Protein AF-A0A2E1AXL7-F1 (afdb_monomer_lite)

Structure (mmCIF, N/CA/C/O backbone):
data_AF-A0A2E1AXL7-F1
#
_entry.id   AF-A0A2E1AXL7-F1
#
loop_
_atom_site.group_PDB
_atom_site.id
_atom_site.type_symbol
_atom_site.label_atom_id
_atom_site.label_alt_id
_atom_site.label_comp_id
_atom_site.label_asym_id
_atom_site.label_entity_id
_atom_site.label_seq_id
_atom_site.pdbx_PDB_ins_code
_atom_site.Cartn_x
_atom_site.Cartn_y
_atom_site.Cartn_z
_atom_site.occupancy
_atom_site.B_iso_or_equiv
_atom_site.auth_seq_id
_atom_site.auth_comp_id
_atom_site.auth_asym_id
_atom_site.auth_atom_id
_atom_site.pdbx_PDB_model_num
ATOM 1 N N . MET A 1 1 ? -56.871 -20.022 -43.802 1.00 39.34 1 MET A N 1
ATOM 2 C CA . MET A 1 1 ? -55.395 -20.077 -43.683 1.00 39.34 1 MET A CA 1
ATOM 3 C C . MET A 1 1 ? -54.930 -18.669 -43.330 1.00 39.34 1 MET A C 1
ATOM 5 O O . MET A 1 1 ? -55.027 -17.810 -44.185 1.00 39.34 1 MET A O 1
ATOM 9 N N . LYS A 1 2 ? -54.882 -18.275 -42.050 1.00 35.50 2 LYS A N 1
ATOM 10 C CA . LYS A 1 2 ? -53.806 -18.449 -41.045 1.00 35.50 2 LYS A CA 1
ATOM 11 C C . LYS A 1 2 ? -52.436 -17.891 -41.483 1.00 35.50 2 LYS A C 1
ATOM 13 O O . LYS A 1 2 ? -51.923 -18.336 -42.501 1.00 35.50 2 LYS A O 1
ATOM 18 N N . TYR A 1 3 ? -51.898 -17.035 -40.595 1.00 32.06 3 TYR A N 1
ATOM 19 C CA . TYR A 1 3 ? -50.547 -16.450 -40.451 1.00 32.06 3 TYR A CA 1
ATOM 20 C C . TYR A 1 3 ? -50.395 -14.974 -40.894 1.00 32.06 3 TYR A C 1
ATOM 22 O O . TYR A 1 3 ? -50.305 -14.682 -42.077 1.00 32.06 3 TYR A O 1
ATOM 30 N N . THR A 1 4 ? -50.652 -14.008 -39.986 1.00 37.50 4 THR A N 1
ATOM 31 C CA . THR A 1 4 ? -49.739 -13.358 -38.983 1.00 37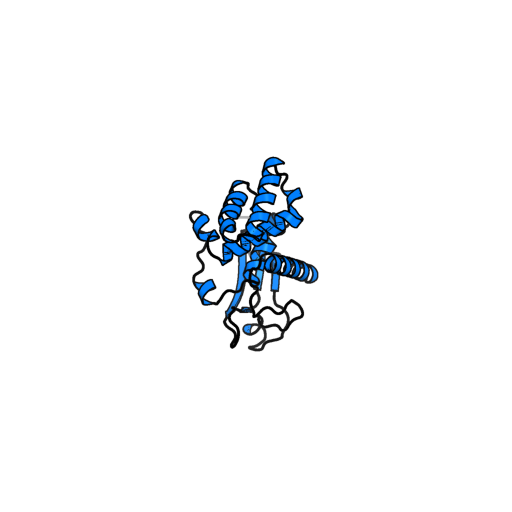.50 4 THR A CA 1
ATOM 32 C C . THR A 1 4 ? -48.874 -12.267 -39.625 1.00 37.50 4 THR A C 1
ATOM 34 O O . THR A 1 4 ? -47.986 -12.580 -40.400 1.00 37.50 4 THR A O 1
ATOM 37 N N . ALA A 1 5 ? -49.129 -10.965 -39.444 1.00 42.84 5 ALA A N 1
ATOM 38 C CA . ALA A 1 5 ? -48.972 -10.187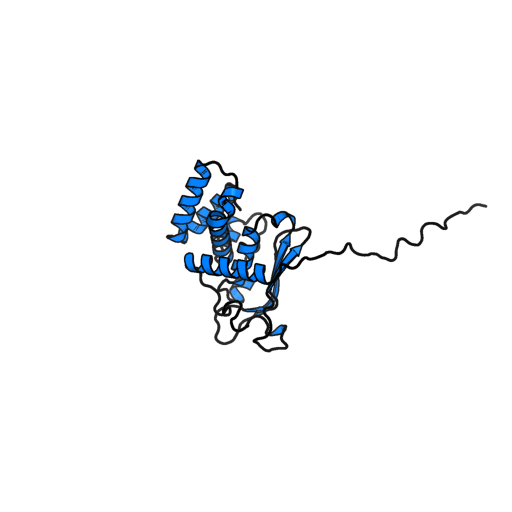 -38.206 1.00 42.84 5 ALA A CA 1
ATOM 39 C C . ALA A 1 5 ? -47.658 -10.498 -37.473 1.00 42.84 5 ALA A C 1
ATOM 41 O O . ALA A 1 5 ? -47.681 -11.262 -36.522 1.00 42.84 5 ALA A O 1
ATOM 42 N N . PHE A 1 6 ? -46.533 -9.929 -37.922 1.00 36.44 6 PHE A N 1
ATOM 43 C CA . PHE A 1 6 ? -45.330 -9.703 -37.103 1.00 36.44 6 PHE A CA 1
ATOM 44 C C . PHE A 1 6 ? -44.387 -8.736 -37.843 1.00 36.44 6 PHE A C 1
ATOM 46 O O . PHE A 1 6 ? -43.503 -9.145 -38.586 1.00 36.44 6 PHE A O 1
ATOM 53 N N . LEU A 1 7 ? -44.612 -7.428 -37.691 1.00 35.94 7 LEU A N 1
ATOM 54 C CA . LEU A 1 7 ? -43.729 -6.383 -38.241 1.00 35.94 7 LEU A CA 1
ATOM 55 C C . LEU A 1 7 ? -43.373 -5.308 -37.202 1.00 35.94 7 LEU A C 1
ATOM 57 O O . LEU A 1 7 ? -43.056 -4.176 -37.540 1.00 35.94 7 LEU A O 1
ATOM 61 N N . ILE A 1 8 ? -43.386 -5.682 -35.919 1.00 40.38 8 ILE A N 1
ATOM 62 C CA . ILE A 1 8 ? -42.851 -4.872 -34.816 1.00 40.38 8 ILE A CA 1
ATOM 63 C C . ILE A 1 8 ? -42.148 -5.819 -33.838 1.00 40.38 8 ILE A C 1
ATOM 65 O O . ILE A 1 8 ? -42.679 -6.118 -32.780 1.00 40.38 8 ILE A O 1
ATOM 69 N N . SER A 1 9 ? -40.999 -6.385 -34.222 1.00 34.97 9 SER A N 1
ATOM 70 C CA . SER A 1 9 ? -40.050 -7.010 -33.275 1.00 34.97 9 SER A CA 1
ATOM 71 C C . SER A 1 9 ? -38.744 -7.441 -33.960 1.00 34.97 9 SER A C 1
ATOM 73 O O . SER A 1 9 ? -38.233 -8.531 -33.711 1.00 34.97 9 SER A O 1
ATOM 75 N N . LEU A 1 10 ? -38.188 -6.625 -34.857 1.00 34.81 10 LEU A N 1
ATOM 76 C CA . LEU A 1 10 ? -36.885 -6.937 -35.453 1.00 34.81 10 LEU A CA 1
ATOM 77 C C . LEU A 1 10 ? -36.018 -5.686 -35.596 1.00 34.81 10 LEU A C 1
ATOM 79 O O . LEU A 1 10 ? -35.487 -5.395 -36.656 1.00 34.81 10 LEU A O 1
ATOM 83 N N . PHE A 1 11 ? -35.914 -4.922 -34.508 1.00 34.34 11 PHE A N 1
ATOM 84 C CA . PHE A 1 11 ? -34.921 -3.850 -34.362 1.00 34.34 11 PHE A CA 1
ATOM 85 C C . PHE A 1 11 ? -34.414 -3.718 -32.914 1.00 34.34 11 PHE A C 1
ATOM 87 O O . PHE A 1 11 ? -34.028 -2.642 -32.477 1.00 34.34 11 PHE A O 1
ATOM 94 N N . PHE A 1 12 ? -34.416 -4.823 -32.155 1.00 36.69 12 PHE A N 1
ATOM 95 C CA . PHE A 1 12 ? -33.906 -4.857 -30.774 1.00 36.69 12 PHE A CA 1
ATOM 96 C C . PHE A 1 12 ? -32.805 -5.895 -30.519 1.00 36.69 12 PHE A C 1
ATOM 98 O O . PHE A 1 12 ? -32.387 -6.087 -29.383 1.00 36.69 12 PHE A O 1
ATOM 105 N N . THR A 1 13 ? -32.267 -6.530 -31.557 1.00 38.56 13 THR A N 1
ATOM 106 C CA . THR A 1 13 ? -31.287 -7.620 -31.406 1.00 38.56 13 THR A CA 1
ATOM 107 C C . THR A 1 13 ? -30.082 -7.459 -32.323 1.00 38.56 13 THR A C 1
ATOM 109 O O . THR A 1 13 ? -29.604 -8.424 -32.903 1.00 38.56 13 THR A O 1
ATOM 112 N N . LEU A 1 14 ? -29.562 -6.236 -32.458 1.00 34.72 14 LEU A N 1
ATOM 113 C CA . LEU A 1 14 ? -28.239 -6.028 -33.063 1.00 34.72 14 LEU A CA 1
ATOM 114 C C . LEU A 1 14 ? -27.547 -4.740 -32.611 1.00 34.72 14 LEU A C 1
ATOM 116 O O . LEU A 1 14 ? -26.795 -4.128 -33.351 1.00 34.72 14 LEU A O 1
ATOM 120 N N . LEU A 1 15 ? -27.775 -4.348 -31.363 1.00 39.50 15 LEU A N 1
ATOM 121 C CA . LEU A 1 15 ? -26.914 -3.426 -30.633 1.00 39.50 15 LEU A CA 1
ATOM 122 C C . LEU A 1 15 ? -26.923 -3.889 -29.180 1.00 39.50 15 LEU A C 1
ATOM 124 O O . LEU A 1 15 ? -27.553 -3.296 -28.308 1.00 39.50 15 LEU A O 1
ATOM 128 N N . GLY A 1 16 ? -26.225 -4.998 -28.930 1.00 35.16 16 GLY A N 1
ATOM 129 C CA . GLY A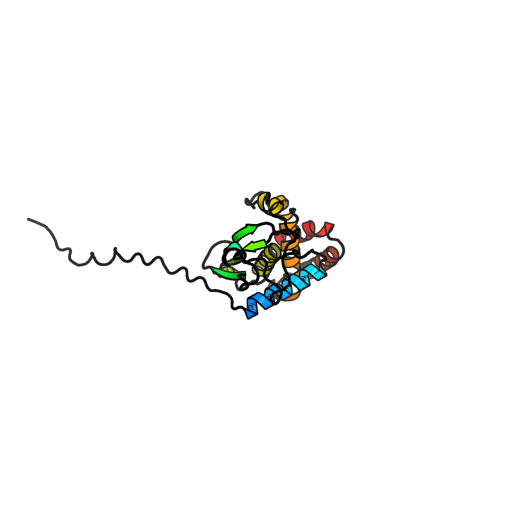 1 16 ? -25.719 -5.318 -27.603 1.00 35.16 16 GLY A CA 1
ATOM 130 C C . GLY A 1 16 ? -24.675 -4.275 -27.217 1.00 35.16 16 GLY A C 1
ATOM 131 O O . GLY A 1 16 ? -23.491 -4.580 -27.145 1.00 35.16 16 GLY A O 1
ATOM 132 N N . PHE A 1 17 ? -25.117 -3.033 -27.004 1.00 38.69 17 PHE A N 1
ATOM 133 C CA . PHE A 1 17 ? -24.410 -2.075 -26.177 1.00 38.69 17 PHE A CA 1
ATOM 134 C C . PHE A 1 17 ? -24.362 -2.711 -24.792 1.00 38.69 17 PHE A C 1
ATOM 136 O O . PHE A 1 17 ? -25.281 -2.583 -23.982 1.00 38.69 17 PHE A O 1
ATOM 143 N N . THR A 1 18 ? -23.300 -3.474 -24.544 1.00 45.22 18 THR A N 1
ATOM 144 C CA . THR A 1 18 ? -22.862 -3.805 -23.197 1.00 45.22 18 THR A CA 1
ATOM 145 C C . THR A 1 18 ? -22.900 -2.504 -22.415 1.00 45.22 18 THR A C 1
ATOM 147 O O . THR A 1 18 ? -22.238 -1.545 -22.815 1.00 45.22 18 THR A O 1
ATOM 150 N N . GLN A 1 19 ? -23.737 -2.443 -21.375 1.00 42.09 19 GLN A N 1
ATOM 151 C CA . GLN A 1 19 ? -23.815 -1.305 -20.465 1.00 42.09 19 GLN A CA 1
ATOM 152 C C . GLN A 1 19 ? -22.399 -0.809 -20.200 1.00 42.09 19 GLN A C 1
ATOM 154 O O . GLN A 1 19 ? -21.595 -1.550 -19.637 1.00 42.09 19 GLN A O 1
ATOM 159 N N . ASN A 1 20 ? -22.109 0.406 -20.665 1.00 43.47 20 ASN A N 1
ATOM 160 C CA . ASN A 1 20 ? -20.821 1.055 -20.514 1.00 43.47 20 ASN A CA 1
ATOM 161 C C . ASN A 1 20 ? -20.330 0.863 -19.074 1.00 43.47 20 ASN A C 1
ATOM 163 O O . ASN A 1 20 ? -20.869 1.459 -18.136 1.00 43.47 20 ASN A O 1
ATOM 167 N N . ASN A 1 21 ? -19.314 0.016 -18.903 1.00 53.34 21 ASN A N 1
ATOM 168 C CA . ASN A 1 21 ? -18.484 -0.010 -17.710 1.00 53.34 21 ASN A CA 1
ATOM 169 C C . ASN A 1 21 ? -17.675 1.287 -17.737 1.00 53.34 21 ASN A C 1
ATOM 171 O O . ASN A 1 21 ? -16.519 1.293 -18.142 1.00 53.34 21 ASN A O 1
ATOM 175 N N . LEU A 1 22 ? -18.322 2.406 -17.404 1.00 63.16 22 LEU A N 1
ATOM 176 C CA . LEU A 1 22 ? -17.663 3.695 -17.254 1.00 63.16 22 LEU A CA 1
ATOM 177 C C . LEU A 1 22 ? -16.752 3.602 -16.032 1.00 63.16 22 LEU A C 1
ATOM 179 O O . LEU A 1 22 ? -17.154 3.864 -14.898 1.00 63.16 22 LEU A O 1
ATOM 183 N N . GLU A 1 23 ? -15.533 3.148 -16.284 1.00 80.12 23 GLU A N 1
ATOM 184 C CA . GLU A 1 23 ? -14.416 3.287 -15.373 1.00 80.12 23 GLU A CA 1
ATOM 185 C C . GLU A 1 23 ? -14.099 4.772 -15.244 1.00 80.12 23 GLU A C 1
ATOM 187 O O . GLU A 1 23 ? -13.936 5.484 -16.235 1.00 80.12 23 GLU A O 1
ATOM 192 N N . THR A 1 24 ? -14.090 5.262 -14.007 1.00 85.81 24 THR A N 1
ATOM 193 C CA . THR A 1 24 ? -13.747 6.658 -13.731 1.00 85.81 24 T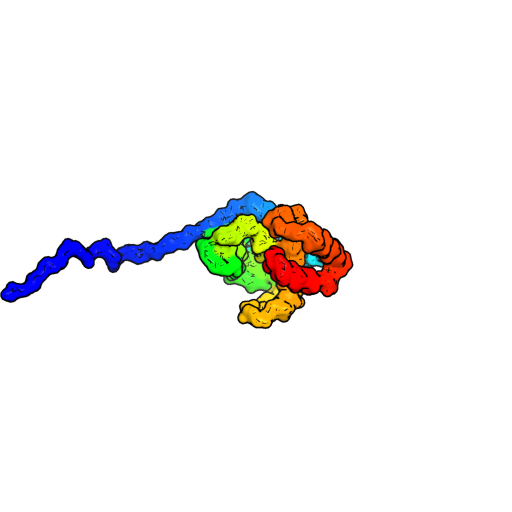HR A CA 1
ATOM 194 C C . THR A 1 24 ? -12.343 6.707 -13.166 1.00 85.81 24 THR A C 1
ATOM 196 O O . THR A 1 24 ? -12.079 6.112 -12.122 1.00 85.81 24 THR A O 1
ATOM 199 N N . PHE A 1 25 ? -11.454 7.417 -13.850 1.00 90.38 25 PHE A N 1
ATOM 200 C CA . PHE A 1 25 ? -10.082 7.614 -13.404 1.00 90.38 25 PHE A CA 1
ATOM 201 C C . PHE A 1 25 ? -10.026 8.731 -12.371 1.00 90.38 25 PHE A C 1
ATOM 203 O O . PHE A 1 25 ? -10.623 9.799 -12.539 1.00 90.38 25 PHE A O 1
ATOM 210 N N . MET A 1 26 ? -9.299 8.484 -11.288 1.00 91.94 26 MET A N 1
ATOM 211 C CA . MET A 1 26 ? -8.964 9.525 -10.333 1.00 91.94 26 MET A CA 1
ATOM 212 C C . MET A 1 26 ? -7.982 10.512 -10.967 1.00 91.94 26 MET A C 1
ATOM 214 O O . MET A 1 26 ? -7.041 10.115 -11.654 1.00 91.94 26 MET A O 1
ATOM 218 N N . ASN A 1 27 ? -8.192 11.807 -10.726 1.00 93.69 27 ASN A N 1
ATOM 219 C CA . ASN A 1 27 ? -7.295 12.830 -11.252 1.00 93.69 27 ASN A CA 1
ATOM 220 C C . ASN A 1 27 ? -5.881 12.708 -10.658 1.00 93.69 27 ASN A C 1
ATOM 222 O O . ASN A 1 27 ? -5.688 12.193 -9.556 1.00 93.69 27 ASN A O 1
ATOM 226 N N . GLU A 1 28 ? -4.896 13.221 -11.391 1.00 93.62 28 GLU A N 1
ATOM 227 C CA . GLU A 1 28 ? -3.482 13.102 -11.034 1.00 93.62 28 GLU A CA 1
ATOM 228 C C . GLU A 1 28 ? -3.148 13.696 -9.662 1.00 93.62 28 GLU A C 1
ATOM 230 O O . GLU A 1 28 ? -2.511 13.033 -8.849 1.00 93.62 28 GLU A O 1
ATOM 235 N N . SER A 1 29 ? -3.652 14.895 -9.358 1.00 95.69 29 SER A N 1
ATOM 236 C CA . SER A 1 29 ? -3.415 15.553 -8.066 1.00 95.69 29 SER A CA 1
ATOM 237 C C . SER A 1 29 ? -3.835 14.676 -6.882 1.00 95.69 29 SER A C 1
ATOM 239 O O . SER A 1 29 ? -3.113 14.596 -5.890 1.00 95.69 29 SER A O 1
ATOM 241 N N . LYS A 1 30 ? -4.959 13.960 -6.997 1.00 94.44 30 LYS A N 1
ATOM 242 C CA . LYS A 1 30 ? -5.424 13.033 -5.962 1.00 94.44 30 LYS A CA 1
ATOM 243 C C . LYS A 1 30 ? -4.585 11.761 -5.881 1.00 94.44 30 LYS A C 1
ATOM 245 O O . LYS A 1 30 ? -4.361 11.277 -4.775 1.00 94.44 30 LYS A O 1
ATOM 250 N N . LYS A 1 31 ? -4.088 11.242 -7.009 1.00 95.00 31 LYS A N 1
ATOM 251 C CA . LYS A 1 31 ? -3.144 10.109 -7.014 1.00 95.00 31 LYS A CA 1
ATOM 252 C C . LYS A 1 31 ? -1.863 10.469 -6.253 1.00 95.00 31 LYS A C 1
ATOM 254 O O . LYS A 1 31 ? -1.444 9.717 -5.379 1.00 95.00 31 LYS A O 1
ATOM 259 N N . ILE A 1 32 ? -1.310 11.652 -6.529 1.00 96.50 32 ILE A N 1
ATOM 260 C CA . ILE A 1 32 ? -0.125 12.190 -5.846 1.00 96.50 32 ILE A CA 1
ATOM 261 C C . ILE A 1 32 ? -0.393 12.383 -4.349 1.00 96.50 32 ILE A C 1
ATOM 263 O O . ILE A 1 32 ? 0.426 11.982 -3.528 1.00 96.50 32 ILE A O 1
ATOM 267 N N . GLU A 1 33 ? -1.541 12.966 -3.983 1.00 96.75 33 GLU A N 1
ATOM 268 C CA . GLU A 1 33 ? -1.939 13.140 -2.578 1.00 96.75 33 GLU A CA 1
ATOM 269 C C . GLU A 1 33 ? -1.924 11.804 -1.828 1.00 96.75 33 GLU A C 1
ATOM 271 O O . GLU A 1 33 ? -1.326 11.709 -0.758 1.00 96.75 33 GLU A O 1
ATOM 276 N N . PHE A 1 34 ? -2.531 10.760 -2.400 1.00 97.06 34 PHE A N 1
ATOM 277 C CA . PHE A 1 34 ? -2.548 9.446 -1.771 1.00 97.06 34 PHE A CA 1
ATOM 278 C C . PHE A 1 34 ? -1.160 8.816 -1.660 1.00 97.06 34 PHE A C 1
ATOM 280 O O . PHE A 1 34 ? -0.821 8.334 -0.583 1.00 97.06 34 PHE A O 1
ATOM 287 N N . LEU A 1 35 ? -0.355 8.851 -2.725 1.00 97.50 35 LEU A N 1
ATOM 288 C CA . LEU A 1 35 ? 1.014 8.328 -2.694 1.00 97.50 35 LEU A CA 1
ATOM 289 C C . LEU A 1 35 ? 1.843 9.007 -1.601 1.00 97.50 35 LEU A C 1
ATOM 291 O O . LEU A 1 35 ? 2.408 8.318 -0.760 1.00 97.50 35 LEU A O 1
ATOM 295 N N . ASN A 1 36 ? 1.811 10.339 -1.525 1.00 97.88 36 ASN A N 1
ATOM 296 C CA . ASN A 1 36 ? 2.542 11.089 -0.502 1.00 97.88 36 ASN A CA 1
ATOM 297 C C . ASN A 1 36 ? 2.101 10.721 0.923 1.00 97.88 36 ASN A C 1
ATOM 299 O O . ASN A 1 36 ? 2.935 10.613 1.824 1.00 97.88 36 ASN A O 1
ATOM 303 N N . ILE A 1 37 ? 0.795 10.519 1.138 1.00 98.31 37 ILE A N 1
ATOM 304 C CA . ILE A 1 37 ? 0.277 10.059 2.431 1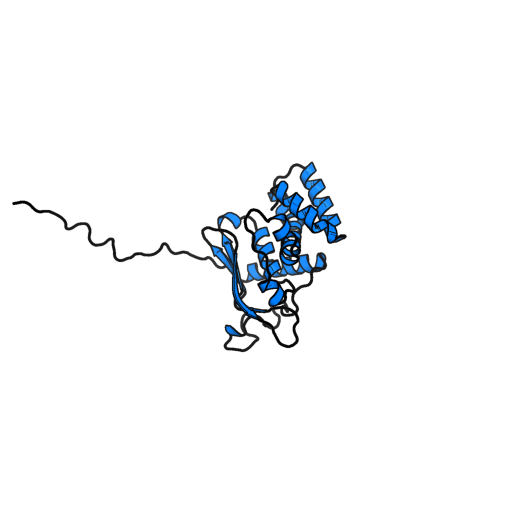.00 98.31 37 ILE A CA 1
ATOM 305 C C . ILE A 1 37 ? 0.837 8.671 2.754 1.00 98.31 37 ILE A C 1
ATOM 307 O O . ILE A 1 37 ? 1.362 8.477 3.849 1.00 98.31 37 ILE A O 1
ATOM 311 N N . VAL A 1 38 ? 0.750 7.714 1.824 1.00 98.56 38 VAL A N 1
ATOM 312 C CA . VAL A 1 38 ? 1.227 6.344 2.065 1.00 98.56 38 VAL A CA 1
ATOM 313 C C . VAL A 1 38 ? 2.731 6.315 2.311 1.00 98.56 38 VAL A C 1
ATOM 315 O O . VAL A 1 38 ? 3.158 5.708 3.291 1.00 98.56 38 VAL A O 1
ATOM 318 N N . GLU A 1 39 ? 3.526 7.023 1.506 1.00 98.38 39 GLU A N 1
ATOM 319 C CA . GLU A 1 39 ? 4.973 7.147 1.707 1.00 98.38 39 GLU A CA 1
ATOM 320 C C . GLU A 1 39 ? 5.294 7.672 3.113 1.00 98.38 39 GLU A C 1
ATOM 322 O O . GLU A 1 39 ? 6.101 7.078 3.830 1.00 98.38 39 GLU A O 1
ATOM 327 N N . SER A 1 40 ? 4.612 8.735 3.557 1.00 98.38 40 SER A N 1
ATOM 328 C CA . SER A 1 40 ? 4.811 9.290 4.901 1.00 98.38 40 SER A CA 1
ATOM 329 C C . SER A 1 40 ? 4.469 8.290 6.005 1.00 98.38 40 SER A C 1
ATOM 331 O O . SER A 1 40 ? 5.210 8.185 6.982 1.00 98.38 40 SER A O 1
ATOM 333 N N . LEU A 1 41 ? 3.362 7.556 5.867 1.00 98.62 41 LEU A N 1
ATOM 334 C CA . LEU A 1 41 ? 2.934 6.576 6.868 1.00 98.62 41 LEU A CA 1
ATOM 335 C C . LEU A 1 41 ? 3.865 5.355 6.909 1.00 98.62 41 LEU A C 1
ATOM 337 O O . LEU A 1 41 ? 4.154 4.839 7.991 1.00 98.62 41 LEU A O 1
ATOM 341 N N . MET A 1 42 ? 4.361 4.904 5.752 1.00 98.50 42 MET A N 1
ATOM 342 C CA . MET A 1 42 ? 5.345 3.823 5.656 1.00 98.50 42 MET A CA 1
ATOM 343 C C . MET A 1 42 ? 6.665 4.219 6.317 1.00 98.50 42 MET A C 1
ATOM 345 O O . MET A 1 42 ? 7.176 3.461 7.144 1.00 98.50 42 MET A O 1
ATOM 349 N N . MET A 1 43 ? 7.164 5.430 6.044 1.00 97.56 43 MET A N 1
ATOM 350 C CA . MET A 1 43 ? 8.369 5.963 6.688 1.00 97.56 43 MET A CA 1
ATOM 351 C C . MET A 1 43 ? 8.211 6.069 8.210 1.00 97.56 43 MET A C 1
ATOM 353 O O . MET A 1 43 ? 9.074 5.593 8.948 1.00 97.56 43 MET A O 1
ATOM 357 N N . GLU A 1 44 ? 7.094 6.624 8.693 1.00 97.06 44 GLU A N 1
ATOM 358 C CA . GLU A 1 44 ? 6.773 6.687 10.128 1.00 97.06 44 GLU A CA 1
ATOM 359 C C . GLU A 1 44 ? 6.766 5.292 10.773 1.00 97.06 44 GLU A C 1
ATOM 361 O O . GLU A 1 44 ? 7.270 5.093 11.879 1.00 97.06 44 GLU A O 1
ATOM 366 N N . SER A 1 45 ? 6.252 4.303 10.043 1.00 97.31 45 SER A N 1
ATOM 367 C CA . SER A 1 45 ? 6.134 2.910 10.478 1.00 97.31 45 SER A CA 1
ATOM 368 C C . SER A 1 45 ? 7.411 2.085 10.306 1.00 97.31 45 SER A C 1
ATOM 370 O O . SER A 1 45 ? 7.397 0.883 10.607 1.00 97.31 45 SER A O 1
ATOM 372 N N . LYS A 1 46 ? 8.498 2.695 9.809 1.00 96.88 46 LYS A N 1
ATOM 373 C CA . LYS A 1 46 ? 9.757 2.025 9.438 1.00 96.88 46 LYS A CA 1
ATOM 374 C C . LYS A 1 46 ? 9.535 0.838 8.487 1.00 96.88 46 LYS A C 1
ATOM 376 O O . LYS A 1 46 ? 10.211 -0.182 8.601 1.00 96.88 46 LYS A O 1
ATOM 381 N N . ILE A 1 47 ? 8.549 0.951 7.598 1.00 97.50 47 ILE A N 1
ATOM 382 C CA . ILE A 1 47 ? 8.303 -0.006 6.517 1.00 97.50 47 ILE A CA 1
ATOM 383 C C . ILE A 1 47 ? 9.066 0.488 5.291 1.00 97.50 47 ILE A C 1
ATOM 385 O O . ILE A 1 47 ? 8.951 1.650 4.905 1.00 97.50 47 ILE A O 1
ATOM 389 N N . GLU A 1 48 ? 9.876 -0.390 4.709 1.00 97.00 48 GLU A N 1
ATOM 390 C CA . GLU A 1 48 ? 10.729 -0.046 3.577 1.00 97.00 48 GLU A CA 1
ATOM 391 C C . GLU A 1 48 ? 9.903 0.151 2.299 1.00 97.00 48 GLU A C 1
ATOM 393 O O . GLU A 1 48 ? 9.071 -0.684 1.934 1.00 97.00 48 GLU A O 1
ATOM 398 N N . ILE A 1 49 ? 10.164 1.262 1.610 1.00 98.12 49 ILE A N 1
ATOM 399 C CA . ILE A 1 49 ? 9.622 1.552 0.282 1.00 98.12 49 ILE A CA 1
ATOM 400 C C . ILE A 1 49 ? 10.570 0.947 -0.760 1.00 98.12 49 ILE A C 1
ATOM 402 O O . ILE A 1 49 ? 11.792 1.012 -0.605 1.00 98.12 49 ILE A O 1
ATOM 406 N N . ARG A 1 50 ? 10.017 0.359 -1.823 1.00 97.31 50 ARG A N 1
ATOM 407 C CA . ARG A 1 50 ? 10.788 -0.247 -2.912 1.00 97.31 50 ARG A CA 1
ATOM 408 C C . ARG A 1 50 ? 11.807 0.709 -3.506 1.00 97.31 50 ARG A C 1
ATOM 410 O O . ARG A 1 50 ? 11.525 1.877 -3.768 1.00 97.31 50 ARG A O 1
ATOM 417 N N . ASP A 1 51 ? 12.991 0.186 -3.794 1.00 97.19 51 ASP A N 1
ATOM 418 C CA . ASP A 1 51 ? 14.115 0.991 -4.271 1.00 97.19 51 ASP A CA 1
ATOM 419 C C . ASP A 1 51 ? 13.951 1.475 -5.722 1.00 97.19 51 ASP A C 1
ATOM 421 O O . ASP A 1 51 ? 14.611 2.442 -6.120 1.00 97.19 51 ASP A O 1
ATOM 425 N N . THR A 1 52 ? 13.036 0.863 -6.476 1.00 96.31 52 THR A N 1
ATOM 426 C CA . THR A 1 52 ? 12.598 1.266 -7.820 1.00 96.31 52 THR A CA 1
ATOM 427 C C . THR A 1 52 ? 11.679 2.495 -7.811 1.00 96.31 52 THR A C 1
ATOM 429 O O . THR A 1 52 ? 11.549 3.166 -8.834 1.00 96.31 52 THR A O 1
ATOM 432 N N . TRP A 1 53 ? 11.100 2.871 -6.664 1.00 97.12 53 TRP A N 1
ATOM 433 C CA . TRP A 1 53 ? 10.311 4.095 -6.522 1.00 97.12 53 TRP A CA 1
ATOM 434 C C . TRP A 1 53 ? 11.193 5.275 -6.097 1.00 97.12 53 TRP A C 1
ATOM 436 O O . TRP A 1 53 ? 11.882 5.229 -5.080 1.00 97.12 53 TRP A O 1
ATOM 446 N N . LYS A 1 54 ? 11.170 6.360 -6.880 1.00 95.62 54 LYS A N 1
ATOM 447 C CA . LYS A 1 54 ? 11.930 7.601 -6.616 1.00 95.62 54 LYS A CA 1
ATOM 448 C C . LYS A 1 54 ? 11.025 8.810 -6.353 1.00 95.62 54 LYS A C 1
ATOM 450 O O . LYS A 1 54 ? 11.450 9.946 -6.551 1.00 95.62 54 LYS A O 1
ATOM 455 N N . GLY A 1 55 ? 9.784 8.568 -5.936 1.00 95.31 55 GLY A N 1
ATOM 456 C CA . GLY A 1 55 ? 8.750 9.594 -5.837 1.00 95.31 55 GLY A CA 1
ATOM 457 C C . GLY A 1 55 ? 8.093 9.901 -7.185 1.00 95.31 55 GLY A C 1
ATOM 458 O O . GLY A 1 55 ? 8.575 9.500 -8.251 1.00 95.31 55 GLY A O 1
ATOM 459 N N . TRP A 1 56 ? 6.988 10.650 -7.135 1.00 95.19 56 TRP A N 1
ATOM 460 C CA . TRP A 1 56 ? 6.202 10.996 -8.324 1.00 95.19 56 TRP A CA 1
ATOM 461 C C . TRP A 1 56 ? 7.022 11.752 -9.378 1.00 95.19 56 TRP A C 1
ATOM 463 O O . TRP A 1 56 ? 7.013 11.386 -10.550 1.00 95.19 56 TRP A O 1
ATOM 473 N N . SER A 1 57 ? 7.784 12.759 -8.944 1.00 94.06 57 SER A N 1
ATOM 474 C CA . SER A 1 57 ? 8.644 13.583 -9.807 1.00 94.06 57 SER A CA 1
ATOM 475 C C . SER A 1 57 ? 10.022 12.966 -10.077 1.00 94.06 57 SER A C 1
ATOM 477 O O . SER A 1 57 ? 10.860 13.595 -10.723 1.00 94.06 57 SER A O 1
ATOM 479 N N . GLY A 1 58 ? 10.298 11.777 -9.537 1.00 94.75 58 GLY A N 1
ATOM 480 C CA . GLY A 1 58 ? 11.560 11.077 -9.736 1.00 94.75 58 GLY A CA 1
ATOM 481 C C . GLY A 1 58 ? 11.591 10.266 -11.027 1.00 94.75 58 GLY A C 1
ATOM 482 O O . GLY A 1 58 ? 10.576 10.078 -11.701 1.00 94.75 58 GLY A O 1
ATOM 483 N N . PHE A 1 59 ? 12.771 9.727 -11.343 1.00 96.25 59 PHE A N 1
ATOM 484 C CA . PHE A 1 59 ? 12.962 8.872 -12.513 1.00 96.25 59 PHE A CA 1
ATOM 485 C C . PHE A 1 59 ? 11.967 7.700 -12.521 1.00 96.25 59 PHE A C 1
ATOM 487 O O . PHE A 1 59 ? 11.646 7.130 -11.472 1.00 96.25 59 PHE A O 1
ATOM 494 N N . ASN A 1 60 ? 11.443 7.368 -13.701 1.00 96.38 60 ASN A N 1
ATOM 495 C CA . ASN A 1 60 ? 10.474 6.297 -13.858 1.00 96.38 60 ASN A CA 1
ATOM 496 C C . ASN A 1 60 ? 11.135 4.989 -14.272 1.00 96.38 60 ASN A C 1
ATOM 498 O O . ASN A 1 60 ? 11.782 4.918 -15.308 1.00 96.38 60 ASN A O 1
ATOM 502 N N . TYR A 1 61 ? 10.956 3.983 -13.426 1.00 96.25 61 TYR A N 1
ATOM 503 C CA . TYR A 1 61 ? 11.438 2.626 -13.628 1.00 96.25 61 TYR A CA 1
ATOM 504 C C . TYR A 1 61 ? 10.290 1.646 -13.928 1.00 96.25 61 TYR A C 1
ATOM 506 O O . TYR A 1 61 ? 10.549 0.494 -14.265 1.00 96.25 61 TYR A O 1
ATOM 514 N N . ASP A 1 62 ? 9.038 2.103 -13.827 1.00 95.12 62 ASP A N 1
ATOM 515 C CA . ASP A 1 62 ? 7.798 1.318 -13.903 1.00 95.12 62 ASP A CA 1
ATOM 516 C C . ASP A 1 62 ? 7.117 1.409 -15.277 1.00 95.12 62 ASP A C 1
ATOM 518 O O . ASP A 1 62 ? 5.897 1.326 -15.385 1.00 95.12 62 ASP A O 1
ATOM 522 N N . ASP A 1 63 ? 7.882 1.684 -16.329 1.00 95.62 63 ASP A N 1
ATOM 523 C CA . ASP A 1 63 ? 7.345 1.914 -17.668 1.00 95.62 63 ASP A CA 1
ATOM 524 C C . ASP A 1 63 ? 8.069 1.141 -18.765 1.00 95.62 63 ASP A C 1
ATOM 526 O O . ASP A 1 63 ? 7.749 1.341 -19.928 1.00 95.62 63 ASP A O 1
ATOM 530 N N . PHE A 1 64 ? 9.033 0.269 -18.447 1.00 95.38 64 PHE A N 1
ATOM 531 C CA . PHE A 1 64 ? 9.932 -0.306 -19.455 1.00 95.38 64 PHE A CA 1
ATOM 532 C C . PHE A 1 64 ? 9.186 -0.912 -20.644 1.00 95.38 64 PHE A C 1
ATOM 534 O O . PHE A 1 64 ? 9.528 -0.661 -21.797 1.00 95.38 64 PHE A O 1
ATOM 541 N N . TYR A 1 65 ? 8.154 -1.709 -20.371 1.00 94.94 65 TYR A N 1
ATOM 542 C CA . TYR A 1 65 ? 7.433 -2.422 -21.420 1.00 94.94 65 TYR A CA 1
ATOM 543 C C . TYR A 1 65 ? 6.433 -1.522 -22.135 1.00 94.94 65 TYR A C 1
ATOM 545 O O . TYR A 1 65 ? 6.318 -1.604 -23.359 1.00 94.94 65 TYR A O 1
ATOM 553 N N . THR A 1 66 ? 5.752 -0.636 -21.408 1.00 94.19 66 THR A N 1
ATOM 554 C CA . THR A 1 66 ? 4.810 0.300 -22.029 1.00 94.19 66 THR A CA 1
ATOM 555 C C . THR A 1 66 ? 5.519 1.435 -22.786 1.00 94.19 66 THR A C 1
ATOM 557 O O . THR A 1 66 ? 4.986 1.962 -23.760 1.00 94.19 66 THR A O 1
ATOM 560 N N . ASN A 1 67 ? 6.761 1.755 -22.425 1.00 94.69 67 ASN A N 1
ATOM 561 C CA . ASN A 1 67 ? 7.604 2.787 -23.026 1.00 94.69 67 ASN A CA 1
ATOM 562 C C . ASN A 1 67 ? 8.647 2.196 -23.998 1.00 94.69 67 ASN A C 1
ATOM 564 O O . ASN A 1 67 ? 9.807 2.609 -24.051 1.00 94.69 67 ASN A O 1
ATOM 568 N N . GLY A 1 68 ? 8.248 1.184 -24.774 1.00 93.56 68 GLY A N 1
ATOM 569 C CA . GLY A 1 68 ? 9.035 0.697 -25.911 1.00 93.56 68 GLY A CA 1
ATOM 570 C C . GLY A 1 68 ? 10.397 0.089 -25.554 1.00 93.56 68 GLY A C 1
ATOM 571 O O . GLY A 1 68 ? 11.333 0.205 -26.342 1.00 93.56 68 GLY A O 1
ATOM 572 N N . ASN A 1 69 ? 10.509 -0.579 -24.402 1.00 94.75 69 ASN A N 1
ATOM 573 C CA . ASN A 1 69 ? 11.752 -1.124 -23.837 1.00 94.75 69 ASN A CA 1
ATOM 574 C C . ASN A 1 69 ? 12.767 -0.044 -23.429 1.00 94.75 69 ASN A C 1
ATOM 576 O O . ASN A 1 69 ? 13.978 -0.211 -23.595 1.00 94.75 69 ASN A O 1
ATOM 580 N N . SER A 1 70 ? 12.272 1.070 -22.890 1.00 95.31 70 SER A N 1
ATOM 581 C CA . SER A 1 70 ? 13.082 2.153 -22.334 1.00 95.31 70 SER A CA 1
ATOM 582 C C . SER A 1 70 ? 12.464 2.691 -21.043 1.00 95.31 70 SER A C 1
ATOM 584 O O . SER A 1 70 ? 11.284 2.486 -20.788 1.00 95.31 70 SER A O 1
ATOM 586 N N . TYR A 1 71 ? 13.273 3.342 -20.209 1.00 95.62 71 TYR A N 1
ATOM 587 C CA . TYR A 1 71 ? 12.829 3.925 -18.941 1.00 95.62 71 TYR A CA 1
ATOM 588 C C . TYR A 1 71 ? 12.697 5.447 -19.037 1.00 95.62 71 TYR A C 1
ATOM 590 O O . TYR A 1 71 ? 13.326 6.078 -19.889 1.00 95.62 71 TYR A O 1
ATOM 598 N N . GLY A 1 72 ? 11.973 6.046 -18.092 1.00 93.94 72 GLY A N 1
ATOM 599 C CA . GLY A 1 72 ? 11.909 7.502 -17.926 1.00 93.94 72 GLY A CA 1
ATOM 600 C C . GLY A 1 72 ? 10.768 8.185 -18.682 1.00 93.94 72 GLY A C 1
ATOM 601 O O . GLY A 1 72 ? 10.768 9.407 -18.816 1.00 93.94 72 GLY A O 1
ATOM 602 N N . GLY A 1 73 ? 9.795 7.417 -19.163 1.00 93.62 73 GLY A N 1
ATOM 603 C CA . GLY A 1 73 ? 8.525 7.906 -19.678 1.00 93.62 73 GLY A CA 1
ATOM 604 C C . GLY A 1 73 ? 7.538 8.296 -18.566 1.00 93.62 73 GLY A C 1
ATOM 605 O O . GLY A 1 73 ? 7.888 8.327 -17.378 1.00 93.62 73 GLY A O 1
ATOM 606 N N . PRO A 1 74 ? 6.281 8.612 -18.929 1.00 90.19 74 PRO A N 1
ATOM 607 C CA . PRO A 1 74 ? 5.253 9.056 -17.986 1.00 90.19 74 PRO A CA 1
ATOM 608 C C . PRO A 1 74 ? 4.965 8.033 -16.879 1.00 90.19 74 PRO A C 1
ATOM 610 O O . PRO A 1 74 ? 5.011 6.830 -17.121 1.00 90.19 74 PRO A O 1
ATOM 613 N N . LYS A 1 75 ? 4.606 8.497 -15.674 1.00 92.44 75 LYS A N 1
ATOM 614 C CA . LYS A 1 75 ? 4.150 7.617 -14.584 1.00 92.44 75 LYS A CA 1
ATOM 615 C C . LYS A 1 75 ? 2.797 6.995 -14.939 1.00 92.44 75 LYS A C 1
ATOM 617 O O . LYS A 1 75 ? 1.789 7.696 -15.004 1.00 92.44 75 LYS A O 1
ATOM 622 N N . LEU A 1 76 ? 2.768 5.675 -15.102 1.00 90.94 76 LEU A N 1
ATOM 623 C CA . LEU A 1 76 ? 1.558 4.900 -15.393 1.00 90.94 76 LEU A CA 1
ATOM 624 C C . LEU A 1 76 ? 1.029 4.242 -14.115 1.00 90.94 76 LEU A C 1
ATOM 626 O O . LEU A 1 76 ? 1.033 3.026 -13.964 1.00 90.94 76 LEU A O 1
ATOM 630 N N . PHE A 1 77 ? 0.633 5.079 -13.158 1.00 94.94 77 PHE A N 1
ATOM 631 C CA . PHE A 1 77 ? -0.050 4.649 -11.941 1.00 94.94 77 PHE A CA 1
ATOM 632 C C . PHE A 1 77 ? -1.455 5.242 -11.930 1.00 94.94 77 PHE A C 1
ATOM 634 O O . PHE A 1 77 ? -1.597 6.469 -11.977 1.00 94.94 77 PHE A O 1
ATOM 641 N N . ASP A 1 78 ? -2.484 4.401 -11.837 1.00 95.44 78 ASP A N 1
ATOM 642 C CA . ASP A 1 78 ? -3.882 4.826 -11.878 1.00 95.44 78 ASP A CA 1
ATOM 643 C C . ASP A 1 78 ? -4.723 4.261 -10.736 1.00 95.44 78 ASP A C 1
ATOM 645 O O . ASP A 1 78 ? -4.561 3.124 -10.299 1.00 95.44 78 ASP A O 1
ATOM 649 N N . ILE A 1 79 ? -5.692 5.066 -10.293 1.00 94.06 79 ILE A N 1
ATOM 650 C CA . ILE A 1 79 ? -6.747 4.644 -9.372 1.00 94.06 79 ILE A CA 1
ATOM 651 C C . ILE A 1 79 ? -8.065 4.728 -10.134 1.00 94.06 79 ILE A C 1
ATOM 653 O O . ILE A 1 79 ? -8.496 5.809 -10.543 1.00 94.06 79 ILE A O 1
ATOM 657 N N . ILE A 1 80 ? -8.697 3.579 -10.332 1.00 93.75 80 ILE A N 1
ATOM 658 C CA . ILE A 1 80 ? -9.873 3.404 -11.175 1.00 93.75 80 ILE A CA 1
ATOM 659 C C . ILE A 1 80 ? -11.076 3.061 -10.302 1.00 93.75 80 ILE A C 1
ATOM 661 O O . ILE A 1 80 ? -11.067 2.101 -9.531 1.00 93.75 80 ILE A O 1
ATOM 665 N N . ILE A 1 81 ? -12.156 3.818 -10.456 1.00 91.12 81 ILE A N 1
ATOM 666 C CA . ILE A 1 81 ? -13.426 3.536 -9.792 1.00 91.12 81 ILE A CA 1
ATOM 667 C C . ILE A 1 81 ? -14.260 2.646 -10.710 1.00 91.12 81 ILE A C 1
ATOM 669 O O . ILE A 1 81 ? -14.673 3.069 -11.793 1.00 91.12 81 ILE A O 1
ATOM 673 N N . LYS A 1 82 ? -14.540 1.421 -10.256 1.00 90.44 82 LYS A N 1
ATOM 674 C CA . LYS A 1 82 ? -15.406 0.454 -10.950 1.00 90.44 82 LYS A CA 1
ATOM 675 C C . LYS A 1 82 ? -16.784 0.369 -10.298 1.00 90.44 82 LYS A C 1
ATOM 677 O O . LYS A 1 82 ? -16.959 0.696 -9.128 1.00 90.44 82 LYS A O 1
ATOM 682 N N . LYS A 1 83 ? -17.797 -0.079 -11.043 1.00 86.94 83 LYS A N 1
ATOM 683 C CA . LYS A 1 83 ? -19.193 -0.108 -10.564 1.00 86.94 83 LYS A CA 1
ATOM 684 C C . LYS A 1 83 ? -19.384 -1.039 -9.357 1.00 86.94 83 LYS A C 1
ATOM 686 O O . LYS A 1 83 ? -19.891 -0.598 -8.330 1.00 86.94 83 LYS A O 1
ATOM 691 N N . ASN A 1 84 ? -18.950 -2.294 -9.481 1.00 85.56 84 ASN A N 1
ATOM 692 C CA . ASN A 1 84 ? -19.174 -3.375 -8.514 1.00 85.56 84 ASN A CA 1
ATOM 693 C C . ASN A 1 84 ? -17.893 -4.203 -8.290 1.00 85.56 84 ASN A C 1
ATOM 695 O O . ASN A 1 84 ? -16.905 -4.031 -9.002 1.00 85.56 84 ASN A O 1
ATOM 699 N N . GLY A 1 85 ? -17.936 -5.128 -7.325 1.00 85.25 85 GLY A N 1
ATOM 700 C CA . GLY A 1 85 ? -16.875 -6.107 -7.063 1.00 85.25 85 GLY A CA 1
ATOM 701 C C . GLY A 1 85 ? -16.103 -5.872 -5.762 1.00 85.25 85 GLY A C 1
ATOM 702 O O . GLY A 1 85 ? -16.559 -5.155 -4.860 1.00 85.25 85 GLY A O 1
ATOM 703 N N . ARG A 1 86 ? -14.942 -6.526 -5.670 1.00 84.00 86 ARG A N 1
ATOM 704 C CA . ARG A 1 86 ? -13.921 -6.332 -4.626 1.00 84.00 86 ARG A CA 1
ATOM 705 C C . ARG A 1 86 ? -12.851 -5.368 -5.133 1.00 84.00 86 ARG A C 1
ATOM 707 O O . ARG A 1 86 ? -12.760 -5.176 -6.344 1.00 84.00 86 ARG A O 1
ATOM 714 N N . SER A 1 87 ? -12.095 -4.740 -4.241 1.00 85.44 87 SER A N 1
ATOM 715 C CA . SER A 1 87 ? -10.861 -4.063 -4.649 1.00 85.44 87 SER A CA 1
ATOM 716 C C . SER A 1 87 ? -9.931 -5.082 -5.311 1.00 85.44 87 SER A C 1
ATOM 718 O O . SER A 1 87 ? -9.937 -6.247 -4.920 1.00 85.44 87 SER A O 1
ATOM 720 N N . ASP A 1 88 ? -9.252 -4.682 -6.380 1.00 86.69 88 ASP A N 1
ATOM 721 C CA . ASP A 1 88 ? -8.186 -5.481 -6.985 1.00 86.69 88 ASP A CA 1
ATOM 722 C C . ASP A 1 88 ? -7.096 -4.567 -7.550 1.00 86.69 88 ASP A C 1
ATOM 724 O O . ASP A 1 88 ? -7.321 -3.375 -7.793 1.00 86.69 88 ASP A O 1
ATOM 728 N N . ILE A 1 89 ? -5.921 -5.153 -7.762 1.00 89.81 89 ILE A N 1
ATOM 729 C CA . ILE A 1 89 ? -4.793 -4.522 -8.441 1.00 89.81 89 ILE A CA 1
ATOM 730 C C . ILE A 1 89 ? -4.582 -5.175 -9.802 1.00 89.81 89 ILE A C 1
ATOM 732 O O . ILE A 1 89 ? -4.892 -6.350 -10.017 1.00 89.81 89 ILE A O 1
ATOM 736 N N . ARG A 1 90 ? -4.056 -4.407 -10.751 1.00 88.88 90 ARG A N 1
ATOM 737 C CA . ARG A 1 90 ? -3.560 -4.924 -12.028 1.00 88.88 90 ARG A CA 1
ATOM 738 C C . ARG A 1 90 ? -2.257 -4.235 -12.373 1.00 88.88 90 ARG A C 1
ATOM 740 O O . ARG A 1 90 ? -2.194 -3.020 -12.314 1.00 88.88 90 ARG A O 1
ATOM 747 N N . ALA A 1 91 ? -1.271 -5.004 -12.799 1.00 90.31 91 ALA A N 1
ATOM 748 C CA . ALA A 1 91 ? -0.104 -4.495 -13.503 1.00 90.31 91 ALA A CA 1
ATOM 749 C C . ALA A 1 91 ? -0.056 -5.177 -14.870 1.00 90.31 91 ALA A C 1
ATOM 751 O O . ALA A 1 91 ? -0.435 -6.346 -14.991 1.00 90.31 91 ALA A O 1
ATOM 752 N N . ASN A 1 92 ? 0.404 -4.466 -15.894 1.00 90.81 92 ASN A N 1
ATOM 753 C CA . ASN A 1 92 ? 0.675 -5.065 -17.197 1.00 90.81 92 ASN A CA 1
ATOM 754 C C . ASN A 1 92 ? 1.795 -6.107 -17.080 1.00 90.81 92 ASN A C 1
ATOM 756 O O . ASN A 1 92 ? 1.706 -7.205 -17.633 1.00 90.81 92 ASN A O 1
ATOM 760 N N . LYS A 1 93 ? 2.842 -5.782 -16.314 1.00 93.44 93 LYS A N 1
ATOM 761 C CA . LYS A 1 93 ? 3.958 -6.691 -16.060 1.00 93.44 93 LYS A CA 1
ATOM 762 C C . LYS A 1 93 ? 4.668 -6.368 -14.753 1.00 93.44 93 LYS A C 1
ATOM 764 O O . LYS A 1 93 ? 4.885 -5.207 -14.432 1.00 93.44 93 LYS A O 1
ATOM 769 N N . VAL A 1 94 ? 5.094 -7.412 -14.051 1.00 94.69 94 VAL A N 1
ATOM 770 C CA . VAL A 1 94 ? 5.980 -7.317 -12.884 1.00 94.69 94 VAL A CA 1
ATOM 771 C C . VAL A 1 94 ? 7.352 -7.856 -13.276 1.00 94.69 94 VAL A C 1
ATOM 773 O O . VAL A 1 94 ? 7.441 -8.925 -13.889 1.00 94.69 94 VAL A O 1
ATOM 776 N N . TYR A 1 95 ? 8.424 -7.112 -13.003 1.00 95.75 95 TYR A N 1
ATOM 777 C CA . TYR A 1 95 ? 9.766 -7.460 -13.480 1.00 95.75 95 TYR A CA 1
ATOM 778 C C . TYR A 1 95 ? 10.887 -6.928 -12.585 1.00 95.75 95 TYR A C 1
ATOM 780 O O . TYR A 1 95 ? 10.706 -6.002 -11.802 1.00 95.75 95 TYR A O 1
ATOM 788 N N . THR A 1 96 ? 12.066 -7.536 -12.715 1.00 96.06 96 THR A N 1
ATOM 789 C CA . THR A 1 96 ? 13.300 -7.110 -12.045 1.00 96.06 96 THR A CA 1
ATOM 790 C C . THR A 1 96 ? 14.047 -6.074 -12.876 1.00 96.06 96 THR A C 1
ATOM 792 O O . THR A 1 96 ? 14.117 -6.206 -14.101 1.00 96.06 96 THR A O 1
ATOM 795 N N . ILE A 1 97 ? 14.698 -5.118 -12.215 1.00 95.81 97 ILE A N 1
ATOM 796 C CA . ILE A 1 97 ? 15.585 -4.140 -12.857 1.00 95.81 97 ILE A CA 1
ATOM 797 C C . ILE A 1 97 ? 17.026 -4.402 -12.407 1.00 95.81 97 ILE A C 1
ATOM 799 O O . ILE A 1 97 ? 17.270 -4.509 -11.204 1.00 95.81 97 ILE A O 1
ATOM 803 N N . PRO A 1 98 ? 18.003 -4.495 -13.330 1.00 93.94 98 PRO A N 1
ATOM 804 C CA . PRO A 1 98 ? 19.403 -4.661 -12.956 1.00 93.94 98 PRO A CA 1
ATOM 805 C C . PRO A 1 98 ? 19.874 -3.576 -11.978 1.00 93.94 98 PRO A C 1
ATOM 807 O O . PRO A 1 98 ? 19.702 -2.387 -12.232 1.00 93.94 98 PRO A O 1
ATOM 810 N N . GLY A 1 99 ? 20.486 -3.991 -10.867 1.00 95.12 99 GLY A N 1
ATOM 811 C CA . GLY A 1 99 ? 20.991 -3.085 -9.828 1.00 95.12 99 GLY A CA 1
ATOM 812 C C . GLY A 1 99 ? 19.971 -2.687 -8.753 1.00 95.12 99 GLY A C 1
ATOM 813 O O . GLY A 1 99 ? 20.360 -2.033 -7.789 1.00 95.12 99 GLY A O 1
ATOM 814 N N . PHE A 1 100 ? 18.713 -3.114 -8.876 1.00 97.25 100 PHE A N 1
ATOM 815 C CA . PHE A 1 100 ? 17.662 -2.905 -7.878 1.00 97.25 100 PHE A CA 1
ATOM 816 C C . PHE A 1 100 ? 17.273 -4.228 -7.219 1.00 97.25 100 PHE A C 1
ATOM 818 O O . PHE A 1 100 ? 17.419 -5.301 -7.807 1.00 97.25 100 PHE A O 1
ATOM 825 N N . LYS A 1 101 ? 16.795 -4.150 -5.977 1.00 96.44 101 LYS A N 1
ATOM 826 C CA . LYS A 1 101 ? 16.333 -5.308 -5.204 1.00 96.44 101 LYS A CA 1
ATOM 827 C C . LYS A 1 101 ? 14.834 -5.523 -5.336 1.00 96.44 101 LYS A C 1
ATOM 829 O O . LYS A 1 101 ? 14.383 -6.663 -5.268 1.00 96.44 101 LYS A O 1
ATOM 834 N N . SER A 1 102 ? 14.064 -4.451 -5.500 1.00 97.19 102 SER A N 1
ATOM 835 C CA . SER A 1 102 ? 12.613 -4.542 -5.608 1.00 97.19 102 SER A CA 1
ATOM 836 C C . SER A 1 102 ? 12.139 -4.785 -7.038 1.00 97.19 102 SER A C 1
ATOM 838 O O . SER A 1 102 ? 12.805 -4.438 -8.015 1.00 97.19 102 SER A O 1
ATOM 840 N N . ALA A 1 103 ? 10.938 -5.343 -7.154 1.00 95.50 103 ALA A N 1
ATOM 841 C CA . ALA A 1 103 ? 10.197 -5.404 -8.396 1.00 95.50 103 ALA A CA 1
ATOM 842 C C . ALA A 1 103 ? 9.806 -3.996 -8.883 1.00 95.50 103 ALA A C 1
ATOM 844 O O . ALA A 1 103 ? 9.669 -3.037 -8.111 1.00 95.50 103 ALA A O 1
ATOM 845 N N . ALA A 1 104 ? 9.634 -3.886 -10.194 1.00 95.88 104 ALA A N 1
ATOM 846 C CA . ALA A 1 104 ? 8.969 -2.778 -10.857 1.00 95.88 104 ALA A CA 1
ATOM 847 C C . ALA A 1 104 ? 7.637 -3.256 -11.436 1.00 95.88 104 ALA A C 1
ATOM 849 O O . ALA A 1 104 ? 7.499 -4.425 -11.818 1.00 95.88 104 ALA A O 1
ATOM 850 N N . TYR A 1 105 ? 6.670 -2.344 -11.497 1.00 95.56 105 TYR A N 1
ATOM 851 C CA . TYR A 1 105 ? 5.298 -2.661 -11.869 1.00 95.56 105 TYR A CA 1
ATOM 852 C C . TYR A 1 105 ? 4.843 -1.802 -13.048 1.00 95.56 105 TYR A C 1
ATOM 854 O O . TYR A 1 105 ? 4.453 -0.653 -12.866 1.00 95.56 105 TYR A O 1
ATOM 862 N N . ASP A 1 106 ? 4.866 -2.373 -14.250 1.00 94.75 106 ASP A N 1
ATOM 863 C CA . ASP A 1 106 ? 4.439 -1.688 -15.472 1.00 94.75 106 ASP A CA 1
ATOM 864 C C . ASP A 1 106 ? 2.928 -1.424 -15.443 1.00 94.75 106 ASP A C 1
ATOM 866 O O . ASP A 1 106 ? 2.150 -2.370 -15.289 1.00 94.75 106 ASP A O 1
ATOM 870 N N . ASP A 1 107 ? 2.521 -0.162 -15.624 1.00 93.75 107 ASP A N 1
ATOM 871 C CA . ASP A 1 107 ? 1.111 0.258 -15.746 1.00 93.75 107 ASP A CA 1
ATOM 872 C C . ASP A 1 107 ? 0.219 -0.243 -14.585 1.00 93.75 107 ASP A C 1
ATOM 874 O O . ASP A 1 107 ? -0.757 -0.983 -14.774 1.00 93.75 107 ASP A O 1
ATOM 878 N N . TYR A 1 108 ? 0.599 0.117 -13.353 1.00 95.25 108 TYR A N 1
ATOM 879 C CA . TYR A 1 108 ? -0.067 -0.333 -12.129 1.00 95.25 108 TYR A CA 1
ATOM 880 C C . TYR A 1 108 ? -1.395 0.396 -11.888 1.00 95.25 108 TYR A C 1
ATOM 882 O O . TYR A 1 108 ? -1.478 1.624 -11.837 1.00 95.25 108 TYR A O 1
ATOM 890 N N . LYS A 1 109 ? -2.452 -0.380 -11.669 1.00 95.50 109 LYS A N 1
ATOM 891 C CA . LYS A 1 109 ? -3.835 0.075 -11.538 1.00 95.50 109 LYS A CA 1
ATOM 892 C C . LYS A 1 109 ? -4.448 -0.454 -10.257 1.00 95.50 109 LYS A C 1
ATOM 894 O O . LYS A 1 109 ? -4.689 -1.652 -10.129 1.00 95.50 109 LYS A O 1
ATOM 899 N N . VAL A 1 110 ? -4.798 0.459 -9.364 1.00 94.88 110 VAL A N 1
ATOM 900 C CA . VAL A 1 110 ? -5.647 0.201 -8.200 1.00 94.88 110 VAL A CA 1
ATOM 901 C C . VAL A 1 110 ? -7.101 0.347 -8.626 1.00 94.88 110 VAL A C 1
ATOM 903 O O . VAL A 1 110 ? -7.487 1.403 -9.122 1.00 94.88 110 VAL A O 1
ATOM 906 N N . ARG A 1 111 ? -7.947 -0.670 -8.440 1.00 92.81 111 ARG A N 1
ATOM 907 C CA . ARG A 1 111 ? -9.349 -0.609 -8.887 1.00 92.81 111 ARG A CA 1
ATOM 908 C C . ARG A 1 111 ? -10.302 -0.822 -7.723 1.00 92.81 111 ARG A C 1
ATOM 910 O O . ARG A 1 111 ? -10.465 -1.930 -7.216 1.00 92.81 111 ARG A O 1
ATOM 917 N N . ILE A 1 112 ? -11.016 0.236 -7.353 1.00 91.69 112 ILE A N 1
ATOM 918 C CA . ILE A 1 112 ? -11.889 0.263 -6.178 1.00 91.69 112 ILE A CA 1
ATOM 919 C C . ILE A 1 112 ? -13.359 0.298 -6.607 1.00 91.69 112 ILE A C 1
ATOM 921 O O . ILE A 1 112 ? -13.737 1.090 -7.474 1.00 91.69 112 ILE A O 1
ATOM 925 N N . PRO A 1 113 ? -14.232 -0.539 -6.023 1.00 90.25 113 PRO A N 1
ATOM 926 C CA . PRO A 1 113 ? -15.660 -0.476 -6.300 1.00 90.25 113 PRO A CA 1
ATOM 927 C C . PRO A 1 113 ? -16.277 0.815 -5.740 1.00 90.25 113 PRO A C 1
ATOM 929 O O . PRO A 1 113 ? -15.984 1.225 -4.620 1.00 90.25 113 PRO A O 1
ATOM 932 N N . LYS A 1 114 ? -17.219 1.418 -6.474 1.00 89.19 114 LYS A N 1
ATOM 933 C CA . LYS A 1 114 ? -17.865 2.700 -6.141 1.00 89.19 114 LYS A CA 1
ATOM 934 C C . LYS A 1 114 ? -18.461 2.738 -4.730 1.00 89.19 114 LYS A C 1
ATOM 936 O O . LYS A 1 114 ? -18.423 3.780 -4.086 1.00 89.19 114 LYS A O 1
ATOM 941 N N . ARG A 1 115 ? -18.966 1.603 -4.228 1.00 87.56 115 ARG A N 1
ATOM 942 C CA . ARG A 1 115 ? -19.499 1.473 -2.856 1.00 87.56 115 ARG A CA 1
ATOM 943 C C . ARG A 1 115 ? -18.466 1.779 -1.764 1.00 87.56 115 ARG A C 1
ATOM 945 O O . ARG A 1 115 ? -18.853 2.138 -0.663 1.00 87.56 115 ARG A O 1
ATOM 952 N N . LEU A 1 116 ? -17.178 1.614 -2.066 1.00 85.81 116 LEU A N 1
ATOM 953 C CA . LEU A 1 116 ? -16.074 1.886 -1.151 1.00 85.81 116 LEU A CA 1
ATOM 954 C C . LEU A 1 116 ? -15.486 3.285 -1.345 1.00 85.81 116 LEU A C 1
ATOM 956 O O . LEU A 1 116 ? -14.629 3.662 -0.574 1.00 85.81 116 LEU A O 1
ATOM 960 N N . LEU A 1 117 ? -15.952 4.089 -2.307 1.00 81.75 117 LEU A N 1
ATOM 961 C CA . LEU A 1 117 ? -15.369 5.409 -2.587 1.00 81.75 117 LEU A CA 1
ATOM 962 C C . LEU A 1 117 ? -15.462 6.389 -1.403 1.00 81.75 117 LEU A C 1
ATOM 964 O O . LEU A 1 117 ? -14.638 7.291 -1.277 1.00 81.75 117 LEU A O 1
ATOM 968 N N . ALA A 1 118 ? -16.471 6.222 -0.545 1.00 82.25 118 ALA A N 1
ATOM 969 C CA . ALA A 1 118 ? -16.623 7.017 0.673 1.00 82.25 118 ALA A CA 1
ATOM 970 C C . ALA A 1 118 ? -15.538 6.715 1.726 1.00 82.25 118 ALA A C 1
ATOM 972 O O . ALA A 1 118 ? -15.294 7.539 2.608 1.00 82.25 118 ALA A O 1
ATOM 973 N N . LEU A 1 119 ? -14.892 5.552 1.615 1.00 85.25 119 LEU A N 1
ATOM 974 C CA . LEU A 1 119 ? -13.833 5.071 2.487 1.00 85.25 119 LEU A CA 1
ATOM 975 C C . LEU A 1 119 ? -12.516 5.147 1.718 1.00 85.25 119 LEU A C 1
ATOM 977 O O . LEU A 1 119 ? -12.345 4.495 0.692 1.00 85.25 119 LEU A O 1
ATOM 981 N N . LYS A 1 120 ? -11.571 5.964 2.178 1.00 91.25 120 LYS A N 1
ATOM 982 C CA . LYS A 1 120 ? -10.304 6.123 1.454 1.00 91.25 120 LYS A CA 1
ATOM 983 C C . LYS A 1 120 ? -9.293 5.048 1.832 1.00 91.25 120 LYS A C 1
ATOM 985 O O . LYS A 1 120 ? -8.448 4.698 1.014 1.00 91.25 120 LYS A O 1
ATOM 990 N N . HIS A 1 121 ? -9.402 4.482 3.030 1.00 93.12 121 HIS A N 1
ATOM 991 C CA . HIS A 1 121 ? -8.474 3.470 3.527 1.00 93.12 121 HIS A CA 1
ATOM 992 C C . HIS A 1 121 ? -8.279 2.219 2.628 1.00 93.12 121 HIS A C 1
ATOM 994 O O . HIS A 1 121 ? -7.171 1.688 2.641 1.00 93.12 121 HIS A O 1
ATOM 1000 N N . PRO A 1 122 ? -9.239 1.734 1.803 1.00 93.00 122 PRO A N 1
ATOM 1001 C CA . PRO A 1 122 ? -8.958 0.646 0.864 1.00 93.00 122 PRO A CA 1
ATOM 1002 C C . PRO A 1 122 ? -7.991 1.071 -0.246 1.00 93.00 122 PRO A C 1
ATOM 1004 O O . PRO A 1 122 ? -7.160 0.278 -0.650 1.00 93.00 122 PRO A O 1
ATOM 1007 N N . ILE A 1 123 ? -8.045 2.327 -0.711 1.00 95.19 123 ILE A N 1
ATOM 1008 C CA . ILE A 1 123 ? -7.066 2.859 -1.677 1.00 95.19 123 ILE A CA 1
ATOM 1009 C C . ILE A 1 123 ? -5.668 2.854 -1.053 1.00 95.19 123 ILE A C 1
ATOM 1011 O O . ILE A 1 123 ? -4.704 2.477 -1.707 1.00 95.19 123 ILE A O 1
ATOM 1015 N N . ILE A 1 124 ? -5.573 3.254 0.219 1.00 97.19 124 ILE A N 1
ATOM 1016 C CA . ILE A 1 124 ? -4.315 3.269 0.973 1.00 97.19 124 ILE A CA 1
ATOM 1017 C C . ILE A 1 124 ? -3.694 1.873 1.024 1.00 97.19 124 ILE A C 1
ATOM 1019 O O . ILE A 1 124 ? -2.511 1.745 0.738 1.00 97.19 124 ILE A O 1
ATOM 1023 N N . HIS A 1 125 ? -4.489 0.843 1.330 1.00 96.94 125 HIS A N 1
ATOM 1024 C CA . HIS A 1 125 ? -4.038 -0.551 1.352 1.00 96.94 125 HIS A CA 1
ATOM 1025 C C . HIS A 1 125 ? -3.401 -0.966 0.016 1.00 96.94 125 HIS A C 1
ATOM 1027 O O . HIS A 1 125 ? -2.245 -1.375 -0.013 1.00 96.94 125 HIS A O 1
ATOM 1033 N N . GLU A 1 126 ? -4.099 -0.751 -1.102 1.00 95.81 126 GLU A N 1
ATOM 1034 C CA . GLU A 1 126 ? -3.585 -1.142 -2.423 1.00 95.81 126 GLU A CA 1
ATOM 1035 C C . GLU A 1 126 ? -2.347 -0.330 -2.850 1.00 95.81 126 GLU A C 1
ATOM 1037 O O . GLU A 1 126 ? -1.464 -0.833 -3.542 1.00 95.81 126 GLU A O 1
ATOM 1042 N N . ILE A 1 127 ? -2.238 0.933 -2.425 1.00 97.31 127 ILE A N 1
ATOM 1043 C CA . ILE A 1 127 ? -1.039 1.745 -2.682 1.00 97.31 127 ILE A CA 1
ATOM 1044 C C . ILE A 1 127 ? 0.166 1.225 -1.894 1.00 97.31 127 ILE A 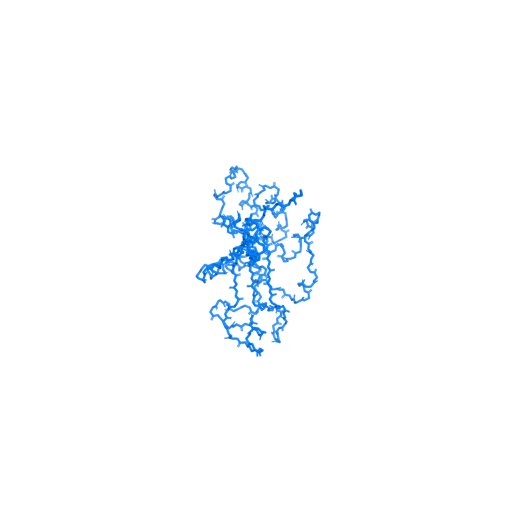C 1
ATOM 1046 O O . ILE A 1 127 ? 1.293 1.318 -2.379 1.00 97.31 127 ILE A O 1
ATOM 1050 N N . VAL A 1 128 ? -0.039 0.654 -0.704 1.00 97.69 128 VAL A N 1
ATOM 1051 C CA . VAL A 1 128 ? 1.064 0.037 0.040 1.00 97.69 128 VAL A CA 1
ATOM 1052 C C . VAL A 1 128 ? 1.644 -1.122 -0.763 1.00 97.69 128 VAL A C 1
ATOM 1054 O O . VAL A 1 128 ? 2.859 -1.166 -0.919 1.00 97.69 128 VAL A O 1
ATOM 1057 N N . HIS A 1 129 ? 0.816 -1.980 -1.369 1.00 95.94 129 HIS A N 1
ATOM 1058 C CA . HIS A 1 129 ? 1.306 -3.041 -2.262 1.00 95.94 129 HIS A CA 1
ATOM 1059 C C . HIS A 1 129 ? 2.146 -2.510 -3.415 1.00 95.94 129 HIS A C 1
ATOM 1061 O O . HIS A 1 129 ? 3.205 -3.058 -3.716 1.00 95.94 129 HIS A O 1
ATOM 1067 N N . PHE A 1 130 ? 1.726 -1.397 -4.016 1.00 96.50 130 PHE A N 1
ATOM 1068 C CA . PHE A 1 130 ? 2.526 -0.734 -5.038 1.00 96.50 130 PHE A CA 1
ATOM 1069 C C . PHE A 1 130 ? 3.883 -0.248 -4.513 1.00 96.50 130 PHE A C 1
ATOM 1071 O O . PHE A 1 130 ? 4.865 -0.309 -5.244 1.00 96.50 130 PHE A O 1
ATOM 1078 N N . LEU A 1 131 ? 3.968 0.262 -3.283 1.00 97.75 131 LEU A N 1
ATOM 1079 C CA . LEU A 1 131 ? 5.190 0.856 -2.728 1.00 97.75 131 LEU A CA 1
ATOM 1080 C C . LEU A 1 131 ? 6.086 -0.132 -1.973 1.00 97.75 131 LEU A C 1
ATOM 1082 O O . LEU A 1 131 ? 7.227 0.205 -1.666 1.00 97.75 131 LEU A O 1
ATOM 1086 N N . GLN A 1 132 ? 5.606 -1.332 -1.668 1.00 95.88 132 GLN A N 1
ATOM 1087 C CA . GLN A 1 132 ? 6.332 -2.321 -0.879 1.00 95.88 132 GLN A CA 1
ATOM 1088 C C . GLN A 1 132 ? 7.621 -2.791 -1.539 1.00 95.88 132 GLN A C 1
ATOM 1090 O O . GLN A 1 132 ? 7.653 -3.108 -2.728 1.00 95.88 132 GLN A O 1
ATOM 1095 N N . HIS A 1 133 ? 8.671 -2.929 -0.724 1.00 96.50 133 HIS A N 1
ATOM 1096 C CA . HIS A 1 133 ? 9.905 -3.609 -1.107 1.00 96.50 133 HIS A CA 1
ATOM 1097 C C . HIS A 1 133 ? 9.658 -5.118 -1.270 1.00 96.50 133 HIS A C 1
ATOM 1099 O O . HIS A 1 133 ? 10.005 -5.905 -0.388 1.00 96.50 133 HIS A O 1
ATOM 1105 N N . ASN A 1 134 ? 9.027 -5.532 -2.368 1.00 94.75 134 ASN A N 1
ATOM 1106 C CA . ASN A 1 134 ? 8.853 -6.929 -2.768 1.00 94.75 134 ASN A CA 1
ATOM 1107 C C . ASN A 1 134 ? 9.799 -7.276 -3.915 1.00 94.75 134 ASN A C 1
ATOM 1109 O O . ASN A 1 134 ? 10.110 -6.429 -4.747 1.00 94.75 134 ASN A O 1
ATOM 1113 N N . THR A 1 135 ? 10.236 -8.533 -3.973 1.00 94.81 135 THR A N 1
ATOM 1114 C CA . THR A 1 135 ? 10.882 -9.093 -5.165 1.00 94.81 135 THR A CA 1
ATOM 1115 C C . THR A 1 135 ? 9.833 -9.797 -6.023 1.00 94.81 135 THR A C 1
ATOM 1117 O O . THR A 1 135 ? 8.762 -10.159 -5.535 1.00 94.81 135 THR A O 1
ATOM 1120 N N . VAL A 1 136 ? 10.157 -10.064 -7.290 1.00 93.06 136 VAL A N 1
ATOM 1121 C CA . VAL A 1 136 ? 9.262 -10.803 -8.198 1.00 93.06 136 VAL A CA 1
ATOM 1122 C C . VAL A 1 136 ? 8.932 -12.200 -7.653 1.00 93.06 136 VAL A C 1
ATOM 1124 O O . VAL A 1 136 ? 7.845 -12.723 -7.879 1.00 93.06 136 VAL A O 1
ATOM 1127 N N . GLU A 1 137 ? 9.863 -12.829 -6.937 1.00 92.44 137 GLU A N 1
ATOM 1128 C CA . GLU A 1 137 ? 9.666 -14.133 -6.303 1.00 92.44 137 GLU A CA 1
ATOM 1129 C C . GLU A 1 137 ? 8.693 -14.061 -5.126 1.00 92.44 137 GLU A C 1
ATOM 1131 O O . GLU A 1 137 ? 7.904 -14.987 -4.951 1.00 92.44 137 GLU A O 1
ATOM 1136 N N . LEU A 1 138 ? 8.731 -12.990 -4.327 1.00 89.94 138 LEU A N 1
ATOM 1137 C CA . LEU A 1 138 ? 7.776 -12.804 -3.233 1.00 89.94 138 LEU A CA 1
ATOM 1138 C C . LEU A 1 138 ? 6.354 -12.649 -3.774 1.00 89.94 138 LEU A C 1
ATOM 1140 O O . LEU A 1 138 ? 5.458 -13.332 -3.289 1.00 89.94 138 LEU A O 1
ATOM 1144 N N . ASP A 1 139 ? 6.170 -11.851 -4.828 1.00 87.31 139 ASP A N 1
ATOM 1145 C CA . ASP A 1 139 ? 4.855 -11.667 -5.456 1.00 87.31 139 ASP A CA 1
ATOM 1146 C C . ASP A 1 139 ? 4.315 -12.969 -6.072 1.00 87.31 139 ASP A C 1
ATOM 1148 O O . ASP A 1 139 ? 3.118 -13.235 -6.032 1.00 87.31 139 ASP A O 1
ATOM 1152 N N . LYS A 1 140 ? 5.189 -13.824 -6.618 1.00 88.62 140 LYS A N 1
ATOM 1153 C CA . LYS A 1 140 ? 4.791 -15.129 -7.182 1.00 88.62 140 LYS A CA 1
ATOM 1154 C C . LYS A 1 140 ? 4.344 -16.148 -6.136 1.00 88.62 140 LYS A C 1
ATOM 1156 O O . LYS A 1 140 ? 3.602 -17.061 -6.481 1.00 88.62 140 LYS A O 1
ATOM 1161 N N . ASN A 1 141 ? 4.838 -16.033 -4.906 1.00 89.38 141 ASN A N 1
ATOM 1162 C CA . ASN A 1 141 ? 4.526 -16.950 -3.805 1.00 89.38 141 ASN A CA 1
ATOM 1163 C C . ASN A 1 141 ? 3.468 -16.376 -2.855 1.00 89.38 141 ASN A C 1
ATOM 1165 O O . ASN A 1 141 ? 3.324 -16.849 -1.728 1.00 89.38 141 ASN A O 1
ATOM 1169 N N . TYR A 1 142 ? 2.767 -15.337 -3.298 1.00 90.12 142 TYR A N 1
ATOM 1170 C CA . TYR A 1 142 ? 1.711 -14.701 -2.542 1.00 90.12 142 TYR A CA 1
ATOM 1171 C C . TYR A 1 142 ? 0.553 -15.680 -2.301 1.00 90.12 142 TYR A C 1
ATOM 1173 O O . TYR A 1 142 ? 0.075 -16.341 -3.223 1.00 90.12 142 TYR A O 1
ATOM 1181 N N . ILE A 1 143 ? 0.118 -15.793 -1.047 1.00 91.19 143 ILE A N 1
ATOM 1182 C CA . ILE A 1 143 ? -1.031 -16.612 -0.663 1.00 91.19 143 ILE A CA 1
ATOM 1183 C C . ILE A 1 143 ? -2.285 -15.769 -0.866 1.00 91.19 143 ILE A C 1
ATOM 1185 O O . ILE A 1 143 ? -2.475 -14.763 -0.181 1.00 91.19 143 ILE A O 1
ATOM 1189 N N . ASP A 1 144 ? -3.150 -16.202 -1.777 1.00 90.88 144 ASP A N 1
ATOM 1190 C CA . ASP A 1 144 ? -4.438 -15.560 -2.019 1.00 90.88 144 ASP A CA 1
ATOM 1191 C C . ASP A 1 144 ? -5.432 -15.832 -0.881 1.00 90.88 144 ASP A C 1
ATOM 1193 O O . ASP A 1 144 ? -5.456 -16.903 -0.268 1.00 90.88 144 ASP A O 1
ATOM 1197 N N . PHE A 1 145 ? -6.291 -14.852 -0.604 1.00 90.50 145 PHE A N 1
ATOM 1198 C CA . PHE A 1 145 ? -7.365 -14.993 0.374 1.00 90.50 145 PHE A CA 1
ATOM 1199 C C . PHE A 1 145 ? -8.503 -15.877 -0.162 1.00 90.50 145 PHE A C 1
ATOM 1201 O O . PHE A 1 145 ? -9.094 -15.564 -1.197 1.00 90.50 145 PHE A O 1
ATOM 1208 N N . ASP A 1 146 ? -8.875 -16.922 0.584 1.00 90.56 146 ASP A N 1
ATOM 1209 C CA . ASP A 1 146 ? -9.905 -17.905 0.200 1.00 90.56 146 ASP A CA 1
ATOM 1210 C C . ASP A 1 146 ? -11.154 -17.902 1.102 1.00 90.56 146 ASP A C 1
ATOM 1212 O O . ASP A 1 146 ? -11.950 -18.837 1.077 1.00 90.56 146 ASP A O 1
ATOM 1216 N N . GLU A 1 147 ? -11.335 -16.846 1.901 1.00 89.88 147 GLU A N 1
ATOM 1217 C CA . GLU A 1 147 ? -12.399 -16.695 2.913 1.00 89.88 147 GLU A CA 1
ATOM 1218 C C . GLU A 1 147 ? -12.214 -17.516 4.196 1.00 89.88 147 GLU A C 1
ATOM 1220 O O . GLU A 1 147 ? -12.780 -17.156 5.231 1.00 89.88 147 GLU A O 1
ATOM 1225 N N . THR A 1 148 ? -11.367 -18.544 4.184 1.00 93.25 148 THR A N 1
ATOM 1226 C CA . THR A 1 148 ? -11.109 -19.414 5.341 1.00 93.25 148 THR A CA 1
ATOM 1227 C C . THR A 1 148 ? -9.725 -19.201 5.953 1.00 93.25 148 THR A C 1
ATOM 1229 O O . THR A 1 148 ? -9.530 -19.442 7.146 1.00 93.25 148 THR A O 1
ATOM 1232 N N . ASN A 1 149 ? -8.784 -18.651 5.185 1.00 94.69 149 ASN A N 1
ATOM 1233 C CA . ASN A 1 149 ? -7.383 -18.481 5.564 1.00 94.69 149 ASN A CA 1
ATOM 1234 C C . ASN A 1 149 ? -7.015 -17.073 6.077 1.00 94.69 149 ASN A C 1
ATOM 1236 O O . ASN A 1 149 ? -5.840 -16.719 6.079 1.00 94.69 149 ASN A O 1
ATOM 1240 N N . TYR A 1 150 ? -7.970 -16.257 6.552 1.00 94.00 150 TYR A N 1
ATOM 1241 C CA . TYR A 1 150 ? -7.727 -14.829 6.854 1.00 94.00 150 TYR A CA 1
ATOM 1242 C C . TYR A 1 150 ? -6.482 -14.569 7.713 1.00 94.00 150 TYR A C 1
ATOM 1244 O O . TYR A 1 150 ? -5.685 -13.697 7.392 1.00 94.00 150 TYR A O 1
ATOM 1252 N N . LYS A 1 151 ? -6.294 -15.329 8.801 1.00 95.75 151 LYS A N 1
ATOM 1253 C CA . LYS A 1 151 ? -5.143 -15.151 9.700 1.00 95.75 151 LYS A CA 1
ATOM 1254 C C . LYS A 1 151 ? -3.815 -15.454 9.004 1.00 95.75 151 LYS A C 1
ATOM 1256 O O . LYS A 1 151 ? -2.842 -14.757 9.264 1.00 95.75 151 LYS A O 1
ATOM 1261 N N . GLU A 1 152 ? -3.776 -16.495 8.180 1.00 96.06 152 GLU A N 1
ATOM 1262 C CA . GLU A 1 152 ? -2.595 -16.861 7.397 1.00 96.06 152 GLU A CA 1
ATOM 1263 C C . GLU A 1 152 ? -2.318 -15.792 6.341 1.00 96.06 152 GLU A C 1
ATOM 1265 O O . GLU A 1 152 ? -1.220 -15.237 6.309 1.00 96.06 152 GLU A O 1
ATOM 1270 N N . TYR A 1 153 ? -3.353 -15.410 5.595 1.00 95.69 153 TYR A N 1
ATOM 1271 C CA . TYR A 1 153 ? -3.326 -14.342 4.605 1.00 95.69 153 TYR A CA 1
ATOM 1272 C C . TYR A 1 153 ? -2.722 -13.046 5.170 1.00 95.69 153 TYR A C 1
ATOM 1274 O O . TYR A 1 153 ? -1.687 -12.600 4.678 1.00 95.69 153 TYR A O 1
ATOM 1282 N N . VAL A 1 154 ? -3.269 -12.505 6.272 1.00 96.56 154 VAL A N 1
ATOM 1283 C CA . VAL A 1 154 ? -2.772 -11.250 6.875 1.00 96.56 154 VAL A CA 1
ATOM 1284 C C . VAL A 1 154 ? -1.467 -11.393 7.661 1.00 96.56 154 VAL A C 1
ATOM 1286 O O . VAL A 1 154 ? -0.911 -10.397 8.122 1.00 96.56 154 VAL A O 1
ATOM 1289 N N . SER A 1 155 ? -0.982 -12.619 7.874 1.00 96.19 155 SER A N 1
ATOM 1290 C CA . SER A 1 155 ? 0.313 -12.849 8.525 1.00 96.19 155 SER A CA 1
ATOM 1291 C C . SER A 1 155 ? 1.491 -12.721 7.562 1.00 96.19 155 SER A C 1
ATOM 1293 O O . SER A 1 155 ? 2.624 -12.525 8.008 1.00 96.19 155 SER A O 1
ATOM 1295 N N . GLN A 1 156 ? 1.229 -12.791 6.253 1.00 96.00 156 GLN A N 1
ATOM 1296 C CA . GLN A 1 156 ? 2.222 -12.498 5.228 1.00 96.00 156 GLN A CA 1
ATOM 1297 C C . GLN A 1 156 ? 2.704 -11.060 5.384 1.00 96.00 156 GLN A C 1
ATOM 1299 O O . GLN A 1 156 ? 1.908 -10.159 5.634 1.00 96.00 156 GLN A O 1
ATOM 1304 N N . ARG A 1 157 ? 4.009 -10.820 5.208 1.00 95.88 157 ARG A N 1
ATOM 1305 C CA . ARG A 1 157 ? 4.592 -9.479 5.373 1.00 95.88 157 ARG A CA 1
ATOM 1306 C C . ARG A 1 157 ? 3.854 -8.422 4.542 1.00 95.88 157 ARG A C 1
ATOM 1308 O O . ARG A 1 157 ? 3.566 -7.357 5.077 1.00 95.88 157 ARG A O 1
ATOM 1315 N N . ALA A 1 158 ? 3.541 -8.735 3.281 1.00 95.31 158 ALA A N 1
ATOM 1316 C CA . ALA A 1 158 ? 2.860 -7.818 2.369 1.00 95.31 158 ALA A CA 1
ATOM 1317 C C . ALA A 1 158 ? 1.507 -7.357 2.943 1.00 95.31 158 ALA A C 1
ATOM 1319 O O . ALA A 1 158 ? 1.289 -6.161 3.138 1.00 95.31 158 ALA A O 1
ATOM 1320 N N . GLU A 1 159 ? 0.654 -8.296 3.342 1.00 96.69 159 GLU A N 1
ATOM 1321 C CA . GLU A 1 159 ? -0.647 -7.978 3.939 1.00 96.69 159 GLU A CA 1
ATOM 1322 C C . GLU A 1 159 ? -0.540 -7.329 5.313 1.00 96.69 159 GLU A C 1
ATOM 1324 O O . GLU A 1 159 ? -1.282 -6.401 5.638 1.00 96.69 159 GLU A O 1
ATOM 1329 N N . LEU A 1 160 ? 0.405 -7.791 6.132 1.00 97.62 160 LEU A N 1
ATOM 1330 C CA . LEU A 1 160 ? 0.634 -7.259 7.467 1.00 97.62 160 LEU A CA 1
ATOM 1331 C C . LEU A 1 160 ? 0.989 -5.768 7.409 1.00 97.62 160 LEU A C 1
ATOM 1333 O O . LEU A 1 160 ? 0.471 -4.965 8.184 1.00 97.62 160 LEU A O 1
ATOM 1337 N N . GLU A 1 161 ? 1.887 -5.396 6.502 1.00 98.06 161 GLU A N 1
ATOM 1338 C CA . GLU A 1 161 ? 2.299 -4.013 6.275 1.00 98.06 161 GLU A CA 1
ATOM 1339 C C . GLU A 1 161 ? 1.165 -3.180 5.660 1.00 98.06 161 GLU A C 1
ATOM 1341 O O . GLU A 1 161 ? 0.874 -2.097 6.172 1.00 98.06 161 GLU A O 1
ATOM 1346 N N . ALA A 1 162 ? 0.475 -3.693 4.634 1.00 97.88 162 ALA A N 1
ATOM 1347 C CA . ALA A 1 162 ? -0.626 -2.992 3.970 1.00 97.88 162 ALA A CA 1
ATOM 1348 C C . ALA A 1 162 ? -1.796 -2.709 4.919 1.00 97.88 162 ALA A C 1
ATOM 1350 O O . ALA A 1 162 ? -2.251 -1.566 5.034 1.00 97.88 162 ALA A O 1
ATOM 1351 N N . HIS A 1 163 ? -2.236 -3.707 5.688 1.00 98.25 163 HIS A N 1
ATOM 1352 C CA . HIS A 1 163 ? -3.268 -3.510 6.700 1.00 98.25 163 HIS A CA 1
ATOM 1353 C C . HIS A 1 163 ? -2.805 -2.632 7.861 1.00 98.25 163 HIS A C 1
ATOM 1355 O O . HIS A 1 163 ? -3.606 -1.857 8.386 1.00 98.25 163 HIS A O 1
ATOM 1361 N N . PHE A 1 164 ? -1.538 -2.703 8.276 1.00 98.62 164 PHE A N 1
ATOM 1362 C CA . PHE A 1 164 ? -1.052 -1.820 9.333 1.00 98.62 164 PHE A CA 1
ATOM 1363 C C . PHE A 1 164 ? -1.097 -0.347 8.908 1.00 98.62 164 PHE A C 1
ATOM 1365 O O . PHE A 1 164 ? -1.598 0.487 9.662 1.00 98.62 164 PHE A O 1
ATOM 1372 N N . ILE A 1 165 ? -0.655 -0.027 7.690 1.00 98.62 165 ILE A N 1
ATOM 1373 C CA . ILE A 1 165 ? -0.723 1.341 7.158 1.00 98.62 165 ILE A CA 1
ATOM 1374 C C . ILE A 1 165 ? -2.169 1.784 6.919 1.00 98.62 165 ILE A C 1
ATOM 1376 O O . ILE A 1 165 ? -2.516 2.919 7.246 1.00 98.62 165 ILE A O 1
ATOM 1380 N N . GLN A 1 166 ? -3.039 0.891 6.439 1.00 98.06 166 GLN A N 1
ATOM 1381 C CA . GLN A 1 166 ? -4.480 1.141 6.353 1.00 98.06 166 GLN A CA 1
ATOM 1382 C C . GLN A 1 166 ? -5.063 1.536 7.720 1.00 98.06 166 GLN A C 1
ATOM 1384 O O . GLN A 1 166 ? -5.794 2.520 7.821 1.00 98.06 166 GLN A O 1
ATOM 1389 N N . ILE A 1 167 ? -4.727 0.794 8.777 1.00 98.44 167 ILE A N 1
ATOM 1390 C CA . ILE A 1 167 ? -5.181 1.057 10.148 1.00 98.44 167 ILE A CA 1
ATOM 1391 C C . ILE A 1 167 ? -4.627 2.385 10.676 1.00 98.44 167 ILE A C 1
ATOM 1393 O O . ILE A 1 167 ? -5.370 3.157 11.281 1.00 98.44 167 ILE A O 1
ATOM 1397 N N . LEU A 1 168 ? -3.348 2.675 10.430 1.00 98.44 168 LEU A N 1
ATOM 1398 C CA . LEU A 1 168 ? -2.727 3.934 10.837 1.00 98.44 168 LEU A CA 1
ATOM 1399 C C . LEU A 1 168 ? -3.373 5.135 10.130 1.00 98.44 168 LEU A C 1
ATOM 1401 O O . LEU A 1 168 ? -3.622 6.163 10.751 1.00 98.44 168 LEU A O 1
ATOM 1405 N N . TYR A 1 169 ? -3.703 4.996 8.844 1.00 98.38 169 TYR A N 1
ATOM 1406 C CA . TYR A 1 169 ? -4.446 6.014 8.106 1.00 98.38 169 TYR A CA 1
ATOM 1407 C C . TYR A 1 169 ? -5.838 6.246 8.700 1.00 98.38 169 TYR A C 1
ATOM 1409 O O . TYR A 1 169 ? -6.250 7.392 8.881 1.00 98.38 169 TYR A O 1
ATOM 1417 N N . ILE A 1 170 ? -6.555 5.167 9.027 1.00 97.44 170 ILE A N 1
ATOM 1418 C CA . ILE A 1 170 ? -7.864 5.260 9.672 1.00 97.44 170 ILE A CA 1
ATOM 1419 C C . ILE A 1 170 ? -7.752 6.044 10.980 1.00 97.44 170 ILE A C 1
ATOM 1421 O O . ILE A 1 170 ? -8.495 7.002 11.159 1.00 97.44 170 ILE A O 1
ATOM 1425 N N . GLU A 1 171 ? -6.808 5.694 11.857 1.00 97.38 171 GLU A N 1
ATOM 1426 C CA . GLU A 1 171 ? -6.613 6.380 13.141 1.00 97.38 171 GLU A CA 1
ATOM 1427 C C . GLU A 1 171 ? -6.385 7.888 12.971 1.00 97.38 171 GLU A C 1
ATOM 1429 O O . GLU A 1 171 ? -7.020 8.681 13.663 1.00 97.38 171 GLU A O 1
ATOM 1434 N N . LYS A 1 172 ? -5.561 8.288 11.998 1.00 96.50 172 LYS A N 1
ATOM 1435 C CA . LYS A 1 172 ? -5.184 9.694 11.797 1.00 96.50 172 LYS A CA 1
ATOM 1436 C C . LYS A 1 172 ? -6.209 10.536 11.045 1.00 96.50 172 LYS A C 1
ATOM 1438 O O . LYS A 1 172 ? -6.269 11.744 11.260 1.00 96.50 172 LYS A O 1
ATOM 1443 N N . PHE A 1 173 ? -6.958 9.938 10.119 1.00 95.12 173 PHE A N 1
ATOM 1444 C CA . PHE A 1 173 ? -7.730 10.699 9.128 1.00 95.12 173 PHE A CA 1
ATOM 1445 C C . PHE A 1 173 ? -9.201 10.295 9.018 1.00 95.12 173 PHE A C 1
ATOM 1447 O O . PHE A 1 173 ? -9.997 11.058 8.465 1.00 95.12 173 PHE A O 1
ATOM 1454 N N . GLU A 1 174 ? -9.582 9.103 9.484 1.00 93.62 174 GLU A N 1
ATOM 1455 C CA . GLU A 1 174 ? -10.941 8.574 9.297 1.00 93.62 174 GLU A CA 1
ATOM 1456 C C . GLU A 1 174 ? -11.601 8.056 10.580 1.00 93.62 174 GLU A C 1
ATOM 1458 O O . GLU A 1 174 ? -12.748 7.620 10.516 1.00 93.62 174 GLU A O 1
ATOM 1463 N N . LEU A 1 175 ? -10.941 8.143 11.739 1.00 92.19 175 LEU A N 1
ATOM 1464 C CA . LEU A 1 175 ? -11.416 7.555 12.993 1.00 92.19 175 LEU A CA 1
ATOM 1465 C C . LEU A 1 175 ? -12.807 8.060 13.385 1.00 92.19 175 LEU A C 1
ATOM 1467 O O . LEU A 1 175 ? -13.690 7.266 13.704 1.00 92.19 175 LEU A O 1
ATOM 1471 N N . GLU A 1 176 ? -13.034 9.368 13.263 1.00 88.62 176 GLU A N 1
ATOM 1472 C CA . GLU A 1 176 ? -14.323 10.004 13.560 1.00 88.62 176 GLU A CA 1
ATOM 1473 C C . GLU A 1 176 ? -15.471 9.466 12.687 1.00 88.62 176 GLU A C 1
ATOM 1475 O O . GLU A 1 176 ? -16.630 9.476 13.101 1.00 88.62 176 GLU A O 1
ATOM 1480 N N . LYS A 1 177 ? -15.170 8.943 11.489 1.00 88.38 177 LYS A N 1
ATOM 1481 C CA . LYS A 1 177 ? -16.178 8.391 10.569 1.00 88.38 177 LYS A CA 1
ATOM 1482 C C . LYS A 1 177 ? -16.687 7.017 11.000 1.00 88.38 177 LYS A C 1
ATOM 1484 O O . LYS A 1 177 ? -17.728 6.585 10.510 1.00 88.38 177 LYS A O 1
ATOM 1489 N N . LEU A 1 178 ? -15.963 6.322 11.879 1.00 86.56 178 LEU A N 1
ATOM 1490 C CA . LEU A 1 178 ? -16.291 4.956 12.293 1.00 86.56 178 LEU A CA 1
ATOM 1491 C C . LEU A 1 178 ? -17.368 4.887 13.381 1.00 86.56 178 LEU A C 1
ATOM 1493 O O . LEU A 1 178 ? -17.902 3.808 13.622 1.00 86.56 178 LEU A O 1
ATOM 1497 N N . ASN A 1 179 ? -17.698 6.014 14.026 1.00 89.19 179 ASN A N 1
ATOM 1498 C CA . ASN A 1 179 ? -18.714 6.100 15.083 1.00 89.19 179 ASN A CA 1
ATOM 1499 C C . ASN A 1 179 ? -18.562 4.998 16.158 1.00 89.19 179 ASN A C 1
ATOM 1501 O O . ASN A 1 179 ? -19.523 4.321 16.537 1.00 89.19 179 ASN A O 1
ATOM 1505 N N . LEU A 1 180 ? -17.322 4.771 16.604 1.00 93.12 180 LEU A N 1
ATOM 1506 C CA . LEU A 1 180 ? -16.991 3.744 17.588 1.00 93.12 180 LEU A CA 1
ATOM 1507 C C . LEU A 1 180 ? -17.484 4.138 18.987 1.00 93.12 180 LEU A C 1
ATOM 1509 O O . LEU A 1 180 ? -17.607 5.312 19.333 1.00 93.12 180 LEU A O 1
ATOM 1513 N N . LYS A 1 181 ? -17.714 3.137 19.844 1.00 95.44 181 LYS A N 1
ATOM 1514 C CA . LYS A 1 181 ? -17.873 3.387 21.285 1.00 95.44 181 LYS A CA 1
ATOM 1515 C C . LYS A 1 181 ? -16.568 3.968 21.838 1.00 95.44 181 LYS A C 1
ATOM 1517 O O . LYS A 1 181 ? -15.491 3.500 21.467 1.00 95.44 181 LYS A O 1
ATOM 1522 N N . LYS A 1 182 ? -16.656 4.923 22.771 1.00 95.19 182 LYS A N 1
ATOM 1523 C CA . LYS A 1 182 ? -15.486 5.629 23.335 1.00 95.19 182 LYS A CA 1
ATOM 1524 C C . LYS A 1 182 ? -14.427 4.683 23.902 1.00 95.19 182 LYS A C 1
ATOM 1526 O O . LYS A 1 182 ? -13.237 4.971 23.833 1.00 95.19 182 LYS A O 1
ATOM 1531 N N . GLU A 1 183 ? -14.847 3.567 24.485 1.00 96.38 183 GLU A N 1
ATOM 1532 C CA . GLU A 1 183 ? -13.956 2.556 25.052 1.00 96.38 183 GLU A CA 1
ATOM 1533 C C . GLU A 1 183 ? -13.169 1.834 23.950 1.00 96.38 183 GLU A C 1
ATOM 1535 O O . GLU A 1 183 ? -11.954 1.684 24.064 1.00 96.38 183 GLU A O 1
ATOM 1540 N N . VAL A 1 184 ? -13.848 1.469 22.857 1.00 96.38 184 VAL A N 1
ATOM 1541 C CA . VAL A 1 184 ? -13.256 0.802 21.683 1.00 96.38 184 VAL A CA 1
ATOM 1542 C C . VAL A 1 184 ? -12.281 1.733 20.971 1.00 96.38 184 VAL A C 1
ATOM 1544 O O . VAL A 1 184 ? -11.197 1.306 20.586 1.00 96.38 184 VAL A O 1
ATOM 1547 N N . GLU A 1 185 ? -12.644 3.008 20.830 1.00 96.94 185 GLU A N 1
ATOM 1548 C CA . GLU A 1 185 ? -11.795 4.036 20.226 1.00 96.94 185 GLU A CA 1
ATOM 1549 C C . GLU A 1 185 ? -10.495 4.233 21.022 1.00 96.94 185 GLU A C 1
ATOM 1551 O O . GLU A 1 185 ? -9.402 4.164 20.461 1.00 96.94 185 GLU A O 1
ATOM 1556 N N . LYS A 1 186 ? -10.592 4.392 22.351 1.00 96.94 186 LYS A N 1
ATOM 1557 C CA . LYS A 1 186 ? -9.418 4.518 23.231 1.00 96.94 186 LYS A CA 1
ATOM 1558 C C . LYS A 1 186 ? -8.510 3.295 23.157 1.00 96.94 186 LYS A C 1
ATOM 1560 O O . LYS A 1 186 ? -7.290 3.443 23.075 1.00 96.94 186 LYS A O 1
ATOM 1565 N N . GLU A 1 187 ? -9.092 2.099 23.197 1.00 97.50 187 GLU A N 1
ATOM 1566 C CA . GLU A 1 187 ? -8.339 0.852 23.078 1.00 97.50 187 GLU A CA 1
ATOM 1567 C C . GLU A 1 187 ? -7.662 0.734 21.702 1.00 97.50 187 GLU A C 1
ATOM 1569 O O . GLU A 1 187 ? -6.489 0.366 21.625 1.00 97.50 187 GLU A O 1
ATOM 1574 N N . PHE A 1 188 ? -8.363 1.094 20.624 1.00 98.00 188 PHE A N 1
ATOM 1575 C CA . PHE A 1 188 ? -7.827 1.095 19.265 1.00 98.00 188 PHE A CA 1
ATOM 1576 C C . PHE A 1 188 ? -6.610 2.020 19.138 1.00 98.00 188 PHE A C 1
ATOM 1578 O O . PHE A 1 188 ? -5.538 1.554 18.749 1.00 98.00 188 PHE A O 1
ATOM 1585 N N . ILE A 1 189 ? -6.730 3.284 19.560 1.00 97.69 189 ILE A N 1
ATOM 1586 C CA . ILE A 1 189 ? -5.628 4.264 19.546 1.00 97.69 189 ILE A CA 1
ATOM 1587 C C . ILE A 1 189 ? -4.420 3.737 20.333 1.00 97.69 189 ILE A C 1
ATOM 1589 O O . ILE A 1 189 ? -3.279 3.831 19.877 1.00 97.69 189 ILE A O 1
ATOM 1593 N N . LEU A 1 190 ? -4.651 3.153 21.515 1.00 97.50 190 LEU A N 1
ATOM 1594 C CA . LEU A 1 190 ? -3.576 2.599 22.338 1.00 97.50 190 LEU A CA 1
ATOM 1595 C C . LEU A 1 190 ? -2.848 1.446 21.628 1.00 97.50 190 LEU A C 1
ATOM 1597 O O . LEU A 1 190 ? -1.616 1.396 21.640 1.00 97.50 190 LEU A O 1
ATOM 1601 N N . LYS A 1 191 ? -3.586 0.535 20.979 1.00 98.06 191 LYS A N 1
ATOM 1602 C CA . LYS A 1 191 ? -2.985 -0.569 20.215 1.00 98.06 191 LYS A CA 1
ATOM 1603 C C . LYS A 1 191 ? -2.208 -0.070 18.995 1.00 98.06 191 LYS A C 1
ATOM 1605 O O . LYS A 1 191 ? -1.133 -0.610 18.734 1.00 98.06 191 LYS A O 1
ATOM 1610 N N . VAL A 1 192 ? -2.707 0.944 18.280 1.00 97.94 192 VAL A N 1
ATOM 1611 C CA . VAL A 1 192 ? -1.998 1.571 17.148 1.00 97.94 192 VAL A CA 1
ATOM 1612 C C . VAL A 1 192 ? -0.654 2.133 17.610 1.00 97.94 192 VAL A C 1
ATOM 1614 O O . VAL A 1 192 ? 0.377 1.767 17.047 1.00 97.94 192 VAL A O 1
ATOM 1617 N N . LYS A 1 193 ? -0.643 2.923 18.693 1.00 96.88 193 LYS A N 1
ATOM 1618 C CA . LYS A 1 193 ? 0.589 3.488 19.273 1.00 96.88 193 LYS A CA 1
ATOM 1619 C C . LYS A 1 193 ? 1.601 2.409 19.659 1.00 96.88 193 LYS A C 1
ATOM 1621 O O . LYS A 1 193 ? 2.759 2.493 19.267 1.00 96.88 193 LYS A O 1
ATOM 1626 N N . ASN A 1 194 ? 1.158 1.347 20.332 1.00 96.88 194 ASN A N 1
ATOM 1627 C CA . ASN A 1 194 ? 2.027 0.213 20.662 1.00 96.88 194 ASN A CA 1
ATOM 1628 C C . ASN A 1 194 ? 2.619 -0.456 19.402 1.00 96.88 194 ASN A C 1
ATOM 1630 O O . ASN A 1 194 ? 3.787 -0.827 19.380 1.00 96.88 194 ASN A O 1
ATOM 1634 N N . CYS A 1 195 ? 1.846 -0.590 18.321 1.00 96.94 195 CYS A N 1
ATOM 1635 C CA . CYS A 1 195 ? 2.313 -1.231 17.085 1.00 96.94 195 CYS A CA 1
ATOM 1636 C C . CYS A 1 195 ? 3.284 -0.378 16.249 1.00 96.94 195 CYS A C 1
ATOM 1638 O O . CYS A 1 195 ? 4.008 -0.937 15.417 1.00 96.94 195 CYS A O 1
ATOM 1640 N N . LEU A 1 196 ? 3.320 0.945 16.458 1.00 94.88 196 LEU A N 1
ATOM 1641 C CA . LEU A 1 196 ? 4.361 1.818 15.898 1.00 94.88 196 LEU A CA 1
ATOM 1642 C C . LEU A 1 196 ? 5.728 1.524 16.530 1.00 94.88 196 LEU A C 1
ATOM 1644 O O . LEU A 1 196 ? 6.742 1.496 15.835 1.00 94.88 196 LEU A O 1
ATOM 1648 N N . GLU A 1 197 ? 5.751 1.244 17.833 1.00 93.06 197 GLU A N 1
ATOM 1649 C CA . GLU A 1 197 ? 6.974 0.929 18.580 1.00 93.06 197 GLU A CA 1
ATOM 1650 C C . GLU A 1 197 ? 7.353 -0.558 18.490 1.00 93.06 197 GLU A C 1
ATOM 1652 O O . GLU A 1 197 ? 8.532 -0.912 18.522 1.00 93.06 197 GLU A O 1
ATOM 1657 N N . ASN A 1 198 ? 6.361 -1.438 18.336 1.00 94.69 198 ASN A N 1
ATOM 1658 C CA . ASN A 1 198 ? 6.526 -2.885 18.358 1.00 94.69 198 ASN A CA 1
ATOM 1659 C C . ASN A 1 198 ? 5.814 -3.566 17.178 1.00 94.69 198 ASN A C 1
ATOM 1661 O O . ASN A 1 198 ? 4.648 -3.968 17.263 1.00 94.69 198 ASN A O 1
ATOM 1665 N N . SER A 1 199 ? 6.557 -3.790 16.092 1.00 94.69 199 SER A N 1
ATOM 1666 C CA . SER A 1 199 ? 6.037 -4.414 14.867 1.00 94.69 199 SER A CA 1
ATOM 1667 C C . SER A 1 199 ? 5.484 -5.831 15.069 1.00 94.69 199 SER A C 1
ATOM 1669 O O . SER A 1 199 ? 4.581 -6.238 14.339 1.00 94.69 199 SER A O 1
ATOM 1671 N N . LYS A 1 200 ? 5.940 -6.568 16.093 1.00 95.31 200 LYS A N 1
ATOM 1672 C CA . LYS A 1 200 ? 5.444 -7.924 16.400 1.00 95.31 200 LYS A CA 1
ATOM 1673 C C . LYS A 1 200 ? 3.978 -7.933 16.845 1.00 95.31 200 LYS A C 1
ATOM 1675 O O . LYS A 1 200 ? 3.321 -8.965 16.750 1.00 95.31 200 LYS A O 1
ATOM 1680 N N . SER A 1 201 ? 3.455 -6.795 17.304 1.00 96.44 201 SER A N 1
ATOM 1681 C CA . SER A 1 201 ? 2.063 -6.668 17.755 1.00 96.44 201 SER A CA 1
ATOM 1682 C C . SER A 1 201 ? 1.073 -6.367 16.620 1.00 96.44 201 SER A C 1
ATOM 1684 O O . SER A 1 201 ? -0.138 -6.435 16.839 1.00 96.44 201 SER A O 1
ATOM 1686 N N . ARG A 1 202 ? 1.557 -6.079 15.400 1.00 97.81 202 ARG A N 1
ATOM 1687 C CA . ARG A 1 202 ? 0.722 -5.643 14.264 1.00 97.81 202 ARG A CA 1
ATOM 1688 C C . ARG A 1 202 ? -0.349 -6.662 13.886 1.00 97.81 202 ARG A C 1
ATOM 1690 O O . ARG A 1 202 ? -1.494 -6.276 13.683 1.00 97.81 202 ARG A O 1
ATOM 1697 N N . LEU A 1 203 ? -0.019 -7.956 13.882 1.00 98.19 203 LEU A N 1
ATOM 1698 C CA . LEU A 1 203 ? -0.990 -9.008 13.559 1.00 98.19 203 LEU A CA 1
ATOM 1699 C C . LEU A 1 203 ? -2.169 -8.994 14.542 1.00 98.19 203 LEU A C 1
ATOM 1701 O O . LEU A 1 203 ? -3.323 -9.075 14.133 1.00 98.19 203 LEU A O 1
ATOM 1705 N N . GLY A 1 204 ? -1.890 -8.834 15.839 1.00 98.06 204 GLY A N 1
ATOM 1706 C CA . GLY A 1 204 ? -2.928 -8.742 16.866 1.00 98.06 204 GLY A CA 1
ATOM 1707 C C . GLY A 1 204 ? -3.837 -7.526 16.677 1.00 98.06 204 GLY A C 1
ATOM 1708 O O . GLY A 1 204 ? -5.054 -7.650 16.807 1.00 98.06 204 GLY A O 1
ATOM 1709 N N . LEU A 1 205 ? -3.266 -6.372 16.316 1.00 98.44 205 LEU A N 1
ATOM 1710 C CA . LEU A 1 205 ? -4.031 -5.171 15.974 1.00 98.44 205 LEU A CA 1
ATOM 1711 C C . LEU A 1 205 ? -4.909 -5.389 14.734 1.00 98.44 205 LEU A C 1
ATOM 1713 O O . LEU A 1 205 ? -6.072 -5.011 14.757 1.00 98.44 205 LEU A O 1
ATOM 1717 N N . ILE A 1 206 ? -4.399 -6.031 13.683 1.00 98.50 206 ILE A N 1
ATOM 1718 C CA . ILE A 1 206 ? -5.163 -6.296 12.452 1.00 98.50 206 ILE A CA 1
ATOM 1719 C C . ILE A 1 206 ? -6.355 -7.216 12.731 1.00 98.50 206 ILE A C 1
ATOM 1721 O O . ILE A 1 206 ? -7.477 -6.926 12.314 1.00 98.50 206 ILE A O 1
ATOM 1725 N N . LEU A 1 207 ? -6.140 -8.292 13.493 1.00 98.19 207 LEU A N 1
ATOM 1726 C CA . LEU A 1 207 ? -7.213 -9.206 13.892 1.00 98.19 207 LEU A CA 1
ATOM 1727 C C . LEU A 1 207 ? -8.258 -8.511 14.782 1.00 98.19 207 LEU A C 1
ATOM 1729 O O . LEU A 1 207 ? -9.454 -8.746 14.618 1.00 98.19 207 LEU A O 1
ATOM 1733 N N . TYR A 1 208 ? -7.823 -7.629 15.687 1.00 97.94 208 TYR A N 1
ATOM 1734 C CA . TYR A 1 208 ? -8.716 -6.802 16.504 1.00 97.94 208 TYR A CA 1
ATOM 1735 C C . TYR A 1 208 ? -9.536 -5.823 15.652 1.00 97.94 208 TYR A C 1
ATOM 1737 O O . TYR A 1 208 ? -10.757 -5.772 15.768 1.00 97.94 208 TYR A O 1
ATOM 1745 N N . SER A 1 209 ? -8.891 -5.078 14.753 1.00 97.75 209 SER A N 1
ATOM 1746 C CA . SER A 1 209 ? -9.571 -4.133 13.862 1.00 97.75 209 SER A CA 1
ATOM 1747 C C . SER A 1 209 ? -10.604 -4.839 12.987 1.00 97.75 209 SER A C 1
ATOM 1749 O O . SER A 1 209 ? -11.699 -4.315 12.786 1.00 97.75 209 SER A O 1
ATOM 1751 N N . LYS A 1 210 ? -10.298 -6.063 12.535 1.00 95.94 210 LYS A N 1
ATOM 1752 C CA . LYS A 1 210 ? -11.248 -6.882 11.783 1.00 95.94 210 LYS A CA 1
ATOM 1753 C C . LYS A 1 210 ? -12.471 -7.268 12.611 1.00 95.94 210 LYS A C 1
ATOM 1755 O O . LYS A 1 210 ? -13.597 -7.111 12.147 1.00 95.94 210 LYS A O 1
ATOM 1760 N N . SER A 1 211 ? -12.273 -7.765 13.834 1.00 96.12 211 SER A N 1
ATOM 1761 C CA . SER A 1 211 ? -13.384 -8.208 14.689 1.00 96.12 211 SER A CA 1
ATOM 1762 C C . SER A 1 211 ? -14.285 -7.055 15.137 1.00 96.12 211 SER A C 1
ATOM 1764 O O . SER A 1 211 ? -15.474 -7.267 15.368 1.00 96.12 211 SER A O 1
ATOM 1766 N N . MET A 1 212 ? -13.741 -5.838 15.212 1.00 95.94 212 MET A N 1
ATOM 1767 C CA . MET A 1 212 ? -14.487 -4.615 15.521 1.00 95.94 212 MET A CA 1
ATOM 1768 C C . MET A 1 212 ? -15.147 -3.962 14.293 1.00 95.94 212 MET A C 1
ATOM 1770 O O . MET A 1 212 ? -15.842 -2.961 14.450 1.00 95.94 212 MET A O 1
ATOM 1774 N N . GLY A 1 213 ? -14.949 -4.498 13.082 1.00 92.88 213 GLY A N 1
ATOM 1775 C CA . GLY A 1 213 ? -15.503 -3.932 11.846 1.00 92.88 213 GLY A CA 1
ATOM 1776 C C . GLY A 1 213 ? -14.860 -2.610 11.413 1.00 92.88 213 GLY A C 1
ATOM 1777 O O . GLY A 1 213 ? -15.481 -1.840 10.687 1.00 92.88 213 GLY A O 1
ATOM 1778 N N . ILE A 1 214 ? -13.632 -2.340 11.866 1.00 94.44 214 ILE A N 1
ATOM 1779 C CA . ILE A 1 214 ? -12.836 -1.169 11.466 1.00 94.44 214 ILE A CA 1
ATOM 1780 C C . ILE A 1 214 ? -12.267 -1.368 10.052 1.00 94.44 214 ILE A C 1
ATOM 1782 O O . ILE A 1 214 ? -12.174 -0.411 9.284 1.00 94.44 214 ILE A O 1
ATOM 1786 N N . ILE A 1 215 ? -11.909 -2.615 9.711 1.00 92.75 215 ILE A N 1
ATOM 1787 C CA . ILE A 1 215 ? -11.433 -3.055 8.385 1.00 92.75 215 ILE A CA 1
ATOM 1788 C C . ILE A 1 215 ? -12.118 -4.348 7.920 1.00 92.75 215 ILE A C 1
ATOM 1790 O O . ILE A 1 215 ? -12.691 -5.094 8.745 1.00 92.75 215 ILE A O 1
#

Foldseek 3Di:
DDDDDDDPDPPPPDDPPPPPQPKDWDDPVVVLVLLVLLVVLCVLLVAAFFPQDPHQPDWAPQACVVVPNDTRDHDLEIEIETADDAWDKDFPDWDDDPPTQAIHGHNIYTYHYPVCPVPCLVVSLVSLLNGHRHHPVLVVPQDDDPVPCVLVNCVRPSNLSSLLSSLVCCLPPPVVVLPDDPVLNVVLVVLNVVCSVPVVSSSVSSVSCVVRVVD

Radius of gyration: 21.91 Å; chains: 1; bounding box: 76×36×69 Å

Sequence (215 aa):
MKYTAFLISLFFTLLGFTQNNLETFMNESKKIEFLNIVESLMMESKIEIRDTWKGWSGFNYDDFYTNGNSYGGPKLFDIIIKKNGRSDIRANKVYTIPGFKSAAYDDYKVRIPKRLLALKHPIIHEIVHFLQHNTVELDKNYIDFDETNYKEYVSQRAELEAHFIQILYIEKFELEKLNLKKEVEKEFILKVKNCLENSKSRLGLILYSKSMGII

pLDDT: mean 88.79, std 17.06, range [32.06, 98.62]

Secondary structure (DSSP, 8-state):
-------SSSSSSS---------EEPPHHHHHHHHHHHHHHHHHTTPPBPTT---TTSPP-S-TTTTTT-SS----EEEEEESSS--EEE-SEEEE-TT-SSEEEETEEEEEEGGGTT--HHHHHHHHHHHB---HHHHHTPPPP-SS-HHHHTTSHHHHHHHHHHHHHIIIIIGGGG---HHHHHHHHHHHHHHHH-GGGHHHHHHHHHHTT--